Protein AF-A0A010TFA9-F1 (afdb_monomer_lite)

Organism: NCBI:txid1042209

Sequence (274 aa):
MSKFKLDNRTLQLLNAQVNLSETFNHTLRSTPLREALAFRLKVERSKSDTLFTVELGIRAYKADEEMLRPQDEPNANPCFGVRRNKETPRDYYAGETVWDAVYAQAVQELKDAMDLAYLTGQRPADVLKIAATDLNSGFLMVGQGKTEKRLRIRLEDAGAQSGLSTFIDDLQERRALNGIKTSTLITNTSGLRMSQQMLRNRWDEAREKAAVKASADGDTALAISIRQFQFKDIRSKAASEIELTHASRLLGHSTEEMTKKVYRRVGEIVKPTK

Radius of gyration: 31.6 Å; chains: 1; bounding box: 89×84×56 Å

pLDDT: mean 86.8, std 15.06, range [30.56, 98.62]

Foldseek 3Di:
DDDFDDDPVNVVVVVVCLVDQAKDKDWTADPPVRDIWIKIWGWHDDPVDIDTDIGTDDDDDDDDDDDDDPPPDPPPDPCVVPDDDDDAFDQAACDPLLVCLLLVLFDPLLVLLLQQCLQLLEASVQSLAFFQVCDPDQWRWTQHPPPRDIDTHGQDDPNHGDPNVVSQVVQVVVCVVLVQPGGGSRADSVNHRQDPVNSVVSLQSSLQVSLVVCVVVVNNVSSVSSNPDDSNLSSLNSCQVDDLVVSCVSHVHPDSVCCVRHRHNHDDDDDPPD

Structure (mmCIF, N/CA/C/O backbone):
data_AF-A0A010TFA9-F1
#
_entry.id   AF-A0A010TFA9-F1
#
loop_
_atom_site.group_PDB
_atom_site.id
_atom_site.type_symbol
_atom_site.label_atom_id
_atom_site.label_alt_id
_atom_site.label_comp_id
_atom_site.label_asym_id
_atom_site.label_entity_id
_atom_site.label_seq_id
_atom_site.pdbx_PDB_ins_code
_atom_site.Cartn_x
_atom_site.Cartn_y
_atom_site.Cartn_z
_atom_site.occupancy
_atom_site.B_iso_or_equiv
_atom_site.auth_seq_id
_atom_site.auth_comp_id
_atom_site.auth_asym_id
_atom_site.auth_atom_id
_atom_site.pdbx_PDB_model_num
ATOM 1 N N . MET A 1 1 ? 39.708 59.760 -0.477 1.00 52.22 1 MET A N 1
ATOM 2 C CA . MET A 1 1 ? 40.145 58.353 -0.623 1.00 52.22 1 MET A CA 1
ATOM 3 C C . MET A 1 1 ? 39.078 57.448 -0.036 1.00 52.22 1 MET A C 1
ATOM 5 O O . MET A 1 1 ? 38.775 57.589 1.145 1.00 52.22 1 MET A O 1
ATOM 9 N N . SER A 1 2 ? 38.497 56.562 -0.841 1.00 58.28 2 SER A N 1
ATOM 10 C CA . SER A 1 2 ? 37.534 55.564 -0.364 1.00 58.28 2 SER A CA 1
ATOM 11 C C . SER A 1 2 ? 38.261 54.510 0.474 1.00 58.28 2 SER A C 1
ATOM 13 O O . SER A 1 2 ? 39.262 53.952 0.028 1.00 58.28 2 SER A O 1
ATOM 15 N N . LYS A 1 3 ? 37.800 54.264 1.705 1.00 60.78 3 LYS A N 1
ATOM 16 C CA . LYS A 1 3 ? 38.388 53.264 2.609 1.00 60.78 3 LYS A CA 1
ATOM 17 C C . LYS A 1 3 ? 37.537 51.996 2.582 1.00 60.78 3 LYS A C 1
ATOM 19 O O . LYS A 1 3 ? 36.392 52.018 3.023 1.00 60.78 3 LYS A O 1
ATOM 24 N N . PHE A 1 4 ? 38.109 50.895 2.105 1.00 68.94 4 PHE A N 1
ATOM 25 C CA . PHE A 1 4 ? 37.485 49.571 2.131 1.00 68.94 4 PHE A CA 1
ATOM 26 C C . PHE A 1 4 ? 38.119 48.718 3.232 1.00 68.94 4 PHE A C 1
ATOM 28 O O . PHE A 1 4 ? 39.321 48.815 3.477 1.00 68.94 4 PHE A O 1
ATOM 35 N N . LYS A 1 5 ? 37.312 47.901 3.917 1.00 69.19 5 LYS A N 1
ATOM 36 C CA . LYS A 1 5 ? 37.795 46.969 4.943 1.00 69.19 5 LYS A CA 1
ATOM 37 C C . LYS A 1 5 ? 37.854 45.559 4.365 1.00 69.19 5 LYS A C 1
ATOM 39 O O . LYS A 1 5 ? 36.902 45.114 3.729 1.00 69.19 5 LYS A O 1
ATOM 44 N N . LEU A 1 6 ? 38.962 44.872 4.614 1.00 74.81 6 LEU A N 1
ATOM 45 C CA . LEU A 1 6 ? 39.086 43.430 4.425 1.00 74.81 6 LEU A CA 1
ATOM 46 C C . LEU A 1 6 ? 38.548 42.743 5.679 1.00 74.81 6 LEU A C 1
ATOM 48 O O . LEU A 1 6 ? 38.968 43.076 6.787 1.00 74.81 6 LEU A O 1
ATOM 52 N N . ASP A 1 7 ? 37.605 41.818 5.521 1.00 75.69 7 ASP A N 1
ATOM 53 C CA . ASP A 1 7 ? 37.153 40.997 6.641 1.00 75.69 7 ASP A CA 1
ATOM 54 C C . ASP A 1 7 ? 38.150 39.859 6.929 1.00 75.69 7 ASP A C 1
ATOM 56 O O . ASP A 1 7 ? 38.988 39.495 6.097 1.00 75.69 7 ASP A O 1
ATOM 60 N N . ASN A 1 8 ? 38.068 39.282 8.132 1.00 75.38 8 ASN A N 1
ATOM 61 C CA . ASN A 1 8 ? 38.982 38.215 8.557 1.00 75.38 8 ASN A CA 1
ATOM 62 C C . ASN A 1 8 ? 38.926 36.991 7.633 1.00 75.38 8 ASN A C 1
ATOM 64 O O . ASN A 1 8 ? 39.935 36.314 7.447 1.00 75.38 8 ASN A O 1
ATOM 68 N N . ARG A 1 9 ? 37.765 36.725 7.024 1.00 76.12 9 ARG A N 1
ATOM 69 C CA . ARG A 1 9 ? 37.594 35.629 6.068 1.00 76.12 9 ARG A CA 1
ATOM 70 C C . ARG A 1 9 ? 38.390 35.880 4.787 1.00 76.12 9 ARG A C 1
ATOM 72 O O . ARG A 1 9 ? 39.088 34.984 4.325 1.00 76.12 9 ARG A O 1
ATOM 79 N N . THR A 1 10 ? 38.318 37.087 4.233 1.00 76.19 10 THR A N 1
ATOM 80 C CA . THR A 1 10 ? 39.080 37.471 3.039 1.00 76.19 10 THR A CA 1
ATOM 81 C C . THR A 1 10 ? 40.577 37.463 3.340 1.00 76.19 10 THR A C 1
ATOM 83 O O . THR A 1 10 ? 41.345 36.955 2.533 1.00 76.19 10 THR A O 1
ATOM 86 N N . LEU A 1 11 ? 41.005 37.915 4.524 1.00 80.19 11 LEU A N 1
ATOM 87 C CA . LEU A 1 11 ? 42.414 37.837 4.942 1.00 80.19 11 LEU A CA 1
ATOM 88 C C . LEU A 1 11 ? 42.936 36.394 5.016 1.00 80.19 11 LEU A C 1
ATOM 90 O O . LEU A 1 11 ? 44.035 36.113 4.541 1.00 80.19 11 LEU A O 1
ATOM 94 N N . GLN A 1 12 ? 42.148 35.467 5.567 1.00 82.44 12 GLN A N 1
ATOM 95 C CA . GLN A 1 12 ? 42.506 34.044 5.603 1.00 82.44 12 GLN A CA 1
ATOM 96 C C . GLN A 1 12 ? 42.609 33.439 4.199 1.00 82.44 12 GLN A C 1
ATOM 98 O O . GLN A 1 12 ? 43.543 32.686 3.925 1.00 82.44 12 GLN A O 1
ATOM 103 N N . LEU A 1 13 ? 41.682 33.791 3.302 1.00 82.31 13 LEU A N 1
ATOM 104 C CA . LEU A 1 13 ? 41.713 33.345 1.909 1.00 82.31 13 LEU A CA 1
ATOM 105 C C . LEU A 1 13 ? 42.948 33.872 1.177 1.00 82.31 13 LEU A C 1
ATOM 107 O O . LEU A 1 13 ? 43.631 33.095 0.518 1.00 82.31 13 LEU A O 1
ATOM 111 N N . LEU A 1 14 ? 43.274 35.155 1.342 1.00 82.62 14 LEU A N 1
ATOM 112 C CA . LEU A 1 14 ? 44.469 35.754 0.751 1.00 82.62 14 LEU A CA 1
ATOM 113 C C . LEU A 1 14 ? 45.744 35.049 1.235 1.00 82.62 14 LEU A C 1
ATOM 115 O O . LEU A 1 14 ? 46.592 34.709 0.418 1.00 82.62 14 LEU A O 1
ATOM 119 N N . ASN A 1 15 ? 45.850 34.748 2.534 1.00 83.75 15 ASN A N 1
ATOM 120 C CA . ASN A 1 15 ? 47.000 34.028 3.093 1.00 83.75 15 ASN A CA 1
ATOM 121 C C . ASN A 1 15 ? 47.162 32.616 2.501 1.00 83.75 15 ASN A C 1
ATOM 123 O O . ASN A 1 15 ? 48.273 32.177 2.218 1.00 83.75 15 ASN A O 1
ATOM 127 N N . ALA A 1 16 ? 46.058 31.902 2.271 1.00 83.56 16 ALA A N 1
ATOM 128 C CA . ALA A 1 16 ? 46.106 30.591 1.626 1.00 83.56 16 ALA A CA 1
ATOM 129 C C . ALA A 1 16 ? 46.530 30.689 0.147 1.00 83.56 16 ALA A C 1
ATOM 131 O O . ALA A 1 16 ? 47.295 29.855 -0.339 1.00 83.56 16 ALA A O 1
ATOM 132 N N . GLN A 1 17 ? 46.065 31.727 -0.552 1.00 83.88 17 GLN A N 1
ATOM 133 C CA . GLN A 1 17 ? 46.290 31.943 -1.984 1.00 83.88 17 GLN A CA 1
ATOM 134 C C . GLN A 1 17 ? 47.730 32.331 -2.336 1.00 83.88 17 GLN A C 1
ATOM 136 O O . GLN A 1 17 ? 48.154 32.094 -3.461 1.00 83.88 17 GLN A O 1
ATOM 141 N N . VAL A 1 18 ? 48.508 32.840 -1.375 1.00 79.25 18 VAL A N 1
ATOM 142 C CA . VAL A 1 18 ? 49.954 33.111 -1.524 1.00 79.25 18 VAL A CA 1
ATOM 143 C C . VAL A 1 18 ? 50.741 31.874 -1.977 1.00 79.25 18 VAL A C 1
ATOM 145 O O . VAL A 1 18 ? 51.759 32.002 -2.649 1.00 79.25 18 VAL A O 1
ATOM 148 N N . ASN A 1 19 ? 50.274 30.668 -1.642 1.00 79.81 19 ASN A N 1
ATOM 149 C CA . ASN A 1 19 ? 50.968 29.423 -1.982 1.00 79.81 19 ASN A CA 1
ATOM 150 C C . ASN A 1 19 ? 50.541 28.813 -3.329 1.00 79.81 19 ASN A C 1
ATOM 152 O O . ASN A 1 19 ? 50.999 27.719 -3.668 1.00 79.81 19 ASN A O 1
ATOM 156 N N . LEU A 1 20 ? 49.673 29.490 -4.085 1.00 81.25 20 LEU A N 1
ATOM 157 C CA . LEU A 1 20 ? 49.070 28.997 -5.323 1.00 81.25 20 LEU A CA 1
ATOM 158 C C . LEU A 1 20 ? 49.469 29.884 -6.512 1.00 81.25 20 LEU A C 1
ATOM 160 O O . LEU A 1 20 ? 49.634 31.087 -6.351 1.00 81.25 20 LEU A O 1
ATOM 164 N N . SER A 1 21 ? 49.584 29.299 -7.708 1.00 84.50 21 SER A N 1
ATOM 165 C CA . SER A 1 21 ? 49.758 30.052 -8.961 1.00 84.50 21 SER A CA 1
ATOM 166 C C . SER A 1 21 ? 48.438 30.093 -9.725 1.00 84.50 21 SER A C 1
ATOM 168 O O . SER A 1 21 ? 48.163 29.204 -10.529 1.00 84.50 21 SER A O 1
ATOM 170 N N . GLU A 1 22 ? 47.598 31.087 -9.440 1.00 83.44 22 GLU A N 1
ATOM 171 C CA . GLU A 1 22 ? 46.279 31.232 -10.064 1.00 83.44 22 GLU A CA 1
ATOM 172 C C . GLU A 1 22 ? 45.757 32.678 -9.962 1.00 83.44 22 GLU A C 1
ATOM 174 O O . GLU A 1 22 ? 46.372 33.563 -9.363 1.00 83.44 22 GLU A O 1
ATOM 179 N N . THR A 1 23 ? 44.598 32.928 -10.571 1.00 79.88 23 THR A N 1
ATOM 180 C CA . THR A 1 23 ? 43.876 34.199 -10.513 1.00 79.88 23 THR A CA 1
ATOM 181 C C . THR A 1 23 ? 42.654 34.079 -9.606 1.00 79.88 23 THR A C 1
ATOM 183 O O . THR A 1 23 ? 41.737 33.312 -9.885 1.00 79.88 23 THR A O 1
ATOM 186 N N . PHE A 1 24 ? 42.588 34.903 -8.563 1.00 80.38 24 PHE A N 1
ATOM 187 C CA . PHE A 1 24 ? 41.519 34.888 -7.567 1.00 80.38 24 PHE A CA 1
ATOM 188 C C . PHE A 1 24 ? 40.669 36.154 -7.644 1.00 80.38 24 PHE A C 1
ATOM 190 O O . PHE A 1 24 ? 41.189 37.268 -7.675 1.00 80.38 24 PHE A O 1
ATOM 197 N N . ASN A 1 25 ? 39.346 35.997 -7.647 1.00 81.88 25 ASN A N 1
ATOM 198 C CA . ASN A 1 25 ? 38.413 37.122 -7.663 1.00 81.88 25 ASN A CA 1
ATOM 199 C C . ASN A 1 25 ? 37.897 37.395 -6.249 1.00 81.88 25 ASN A C 1
ATOM 201 O O . ASN A 1 25 ? 37.365 36.502 -5.590 1.00 81.88 25 ASN A O 1
ATOM 205 N N . HIS A 1 26 ? 38.014 38.644 -5.809 1.00 78.06 26 HIS A N 1
ATOM 206 C CA . HIS A 1 26 ? 37.603 39.100 -4.487 1.00 78.06 26 HIS A CA 1
ATOM 207 C C . HIS A 1 26 ? 36.655 40.289 -4.595 1.00 78.06 26 HIS A C 1
ATOM 209 O O . HIS A 1 26 ? 36.627 41.023 -5.584 1.00 78.06 26 HIS A O 1
ATOM 215 N N . THR A 1 27 ? 35.838 40.491 -3.568 1.00 77.56 27 THR A N 1
ATOM 216 C CA . THR A 1 27 ? 34.935 41.642 -3.490 1.00 77.56 27 THR A CA 1
ATOM 217 C C . THR A 1 27 ? 35.002 42.244 -2.099 1.00 77.56 27 THR A C 1
ATOM 219 O O . THR A 1 27 ? 34.581 41.624 -1.126 1.00 77.56 27 THR A O 1
ATOM 222 N N . LEU A 1 28 ? 35.503 43.473 -2.016 1.00 72.81 28 LEU A N 1
ATOM 223 C CA . LEU A 1 28 ? 35.484 44.275 -0.800 1.00 72.81 28 LEU A CA 1
ATOM 224 C C . LEU A 1 28 ? 34.125 44.938 -0.661 1.00 72.81 28 LEU A C 1
ATOM 226 O O . LEU A 1 28 ? 33.574 45.428 -1.643 1.00 72.81 28 LEU A O 1
ATOM 230 N N . ARG A 1 29 ? 33.593 44.998 0.557 1.00 69.12 29 ARG A N 1
ATOM 231 C CA . ARG A 1 29 ? 32.335 45.695 0.846 1.00 69.12 29 ARG A CA 1
ATOM 232 C C . ARG A 1 29 ? 32.592 46.799 1.862 1.00 69.12 29 ARG A C 1
ATOM 234 O O . ARG A 1 29 ? 33.271 46.566 2.861 1.00 69.12 29 ARG A O 1
ATOM 241 N N . SER A 1 30 ? 32.070 47.998 1.615 1.00 62.94 30 SER A N 1
ATOM 242 C CA . SER A 1 30 ? 32.093 49.084 2.594 1.00 62.94 30 SER A CA 1
ATOM 243 C C . SER A 1 30 ? 30.793 49.082 3.411 1.00 62.94 30 SER A C 1
ATOM 245 O O . SER A 1 30 ? 29.679 49.075 2.881 1.00 62.94 30 SER A O 1
ATOM 247 N N . THR A 1 31 ? 30.928 49.078 4.735 1.00 55.06 31 THR A N 1
ATOM 248 C CA . THR A 1 31 ? 29.822 49.306 5.677 1.00 55.06 31 THR A CA 1
ATOM 249 C C . THR A 1 31 ? 29.993 50.726 6.223 1.00 55.06 31 THR A C 1
ATOM 251 O O . THR A 1 31 ? 31.103 51.029 6.671 1.00 55.06 31 THR A O 1
ATOM 254 N N . PRO A 1 32 ? 28.978 51.617 6.196 1.00 54.19 32 PRO A N 1
ATOM 255 C CA . PRO A 1 32 ? 27.544 51.380 5.967 1.00 54.19 32 PRO A CA 1
ATOM 256 C C . PRO A 1 32 ? 27.041 51.634 4.531 1.00 54.19 32 PRO A C 1
ATOM 258 O O . PRO A 1 32 ? 25.865 51.408 4.261 1.00 54.19 32 PRO A O 1
ATOM 261 N N . LEU A 1 33 ? 27.897 52.086 3.610 1.00 57.06 33 LEU A N 1
ATOM 262 C CA . LEU A 1 33 ? 27.488 52.615 2.297 1.00 57.06 33 LEU A CA 1
ATOM 263 C C . LEU A 1 33 ? 27.096 51.546 1.253 1.00 57.06 33 LEU A C 1
ATOM 265 O O . LEU A 1 33 ? 26.684 51.902 0.155 1.00 57.06 33 LEU A O 1
ATOM 269 N N . ARG A 1 34 ? 27.166 50.243 1.582 1.00 60.41 34 ARG A N 1
ATOM 270 C CA . ARG A 1 34 ? 26.826 49.107 0.689 1.00 60.41 34 ARG A CA 1
ATOM 271 C C . ARG A 1 34 ? 27.566 49.123 -0.659 1.00 60.41 34 ARG A C 1
ATOM 273 O O . ARG A 1 34 ? 27.166 48.421 -1.587 1.00 60.41 34 ARG A O 1
ATOM 280 N N . GLU A 1 35 ? 28.670 49.852 -0.766 1.00 62.16 35 GLU A N 1
ATOM 281 C CA . GLU A 1 35 ? 29.491 49.855 -1.972 1.00 62.16 35 GLU A CA 1
ATOM 282 C C . GLU A 1 35 ? 30.340 48.586 -2.009 1.00 62.16 35 GLU A C 1
ATOM 284 O O . GLU A 1 35 ? 30.923 48.175 -1.001 1.00 62.16 35 GLU A O 1
ATOM 289 N N . ALA A 1 36 ? 30.399 47.952 -3.177 1.00 69.19 36 ALA A N 1
ATOM 290 C CA . ALA A 1 36 ? 31.210 46.771 -3.410 1.00 69.19 36 ALA A CA 1
ATOM 291 C C . ALA A 1 36 ? 32.296 47.097 -4.438 1.00 69.19 36 ALA A C 1
ATOM 293 O O . ALA A 1 36 ? 31.984 47.506 -5.555 1.00 69.19 36 ALA A O 1
ATOM 294 N N . LEU A 1 37 ? 33.557 46.898 -4.064 1.00 75.44 37 LEU A N 1
ATOM 295 C CA . LEU A 1 37 ? 34.699 47.033 -4.958 1.00 75.44 37 LEU A CA 1
ATOM 296 C C . LEU A 1 37 ? 35.234 45.641 -5.279 1.00 75.44 37 LEU A C 1
ATOM 298 O O . LEU A 1 37 ? 35.756 44.948 -4.404 1.00 75.44 37 LEU A O 1
ATOM 302 N N . ALA A 1 38 ? 35.085 45.230 -6.534 1.00 78.94 38 ALA A N 1
ATOM 303 C CA . ALA A 1 38 ? 35.670 43.992 -7.018 1.00 78.94 38 ALA A CA 1
ATOM 304 C C . ALA A 1 38 ? 37.139 44.215 -7.382 1.00 78.94 38 ALA A C 1
ATOM 306 O O . ALA A 1 38 ? 37.489 45.202 -8.037 1.00 78.94 38 ALA A O 1
ATOM 307 N N . PHE A 1 39 ? 37.986 43.274 -6.983 1.00 81.00 39 PHE A N 1
ATOM 308 C CA . PHE A 1 39 ? 39.365 43.223 -7.435 1.00 81.00 39 PHE A CA 1
ATOM 309 C C . PHE A 1 39 ? 39.779 41.790 -7.718 1.00 81.00 39 PHE A C 1
ATOM 311 O O . PHE A 1 39 ? 39.253 40.835 -7.144 1.00 81.00 39 PHE A O 1
ATOM 318 N N . ARG A 1 40 ? 40.744 41.653 -8.611 1.00 81.75 40 ARG A N 1
ATOM 319 C CA . ARG A 1 40 ? 41.336 40.380 -8.977 1.00 81.75 40 ARG A CA 1
ATOM 320 C C . ARG A 1 40 ? 42.773 40.354 -8.487 1.00 81.75 40 ARG A C 1
ATOM 322 O O . ARG A 1 40 ? 43.522 41.290 -8.745 1.00 81.75 40 ARG A O 1
ATOM 329 N N . LEU A 1 41 ? 43.135 39.294 -7.777 1.00 82.12 41 LEU A N 1
ATOM 330 C CA . LEU A 1 41 ? 44.498 39.011 -7.354 1.00 82.12 41 LEU A CA 1
ATOM 331 C C . LEU A 1 41 ? 45.065 37.915 -8.251 1.00 82.12 41 LEU A C 1
ATOM 333 O O . LEU A 1 41 ? 44.624 36.771 -8.176 1.00 82.12 41 LEU A O 1
ATOM 337 N N . LYS A 1 42 ? 46.041 38.255 -9.083 1.00 83.38 42 LYS A N 1
ATOM 338 C CA . LYS A 1 42 ? 46.848 37.270 -9.803 1.00 83.38 42 LYS A CA 1
ATOM 339 C C . LYS A 1 42 ? 48.074 36.948 -8.966 1.00 83.38 42 LYS A C 1
ATOM 341 O O . LYS A 1 42 ? 48.769 37.870 -8.535 1.00 83.38 42 LYS A O 1
ATOM 346 N N . VAL A 1 43 ? 48.305 35.662 -8.734 1.00 86.56 43 VAL A N 1
ATOM 347 C CA . VAL A 1 43 ? 49.467 35.157 -8.006 1.00 86.56 43 VAL A CA 1
ATOM 348 C C . VAL A 1 43 ? 50.284 34.305 -8.962 1.00 86.56 43 VAL A C 1
ATOM 350 O O . VAL A 1 43 ? 49.791 33.310 -9.489 1.00 86.56 43 VAL A O 1
ATOM 353 N N . GLU A 1 44 ? 51.529 34.703 -9.190 1.00 85.69 44 GLU A N 1
ATOM 354 C CA . GLU A 1 44 ? 52.471 33.971 -10.030 1.00 85.69 44 GLU A CA 1
ATOM 355 C C . GLU A 1 44 ? 53.664 33.550 -9.179 1.00 85.69 44 GLU A C 1
ATOM 357 O O . GLU A 1 44 ? 54.487 34.373 -8.773 1.00 85.69 44 GLU A O 1
ATOM 362 N N . ARG A 1 45 ? 53.743 32.254 -8.870 1.00 82.88 45 ARG A N 1
ATOM 363 C CA . ARG A 1 45 ? 54.835 31.700 -8.076 1.00 82.88 45 ARG A CA 1
ATOM 364 C C . ARG A 1 45 ? 55.969 31.222 -8.974 1.00 82.88 45 ARG A C 1
ATOM 366 O O . ARG A 1 45 ? 55.770 30.374 -9.844 1.00 82.88 45 ARG A O 1
ATOM 373 N N . SER A 1 46 ? 57.170 31.709 -8.694 1.00 79.75 46 SER A N 1
ATOM 374 C CA . SER A 1 46 ? 58.419 31.210 -9.256 1.00 79.75 46 SER A CA 1
ATOM 375 C C . SER A 1 46 ? 59.201 30.415 -8.193 1.00 79.75 46 SER A C 1
ATOM 377 O O . SER A 1 46 ? 58.762 30.249 -7.052 1.00 79.75 46 SER A O 1
ATOM 379 N N . LYS A 1 47 ? 60.375 29.882 -8.556 1.00 76.12 47 LYS A N 1
ATOM 380 C CA . LYS A 1 47 ? 61.262 29.192 -7.600 1.00 76.12 47 LYS A CA 1
ATOM 381 C C . LYS A 1 47 ? 61.929 30.146 -6.598 1.00 76.12 47 LYS A C 1
ATOM 383 O O . LYS A 1 47 ? 62.393 29.673 -5.566 1.00 76.12 47 LYS A O 1
ATOM 388 N N . SER A 1 48 ? 61.995 31.443 -6.897 1.00 79.62 48 SER A N 1
ATOM 389 C CA . SER A 1 48 ? 62.723 32.450 -6.109 1.00 79.62 48 SER A CA 1
ATOM 390 C C . SER A 1 48 ? 61.823 33.503 -5.465 1.00 79.62 48 SER A C 1
ATOM 392 O O . SER A 1 48 ? 62.201 34.075 -4.447 1.00 79.62 48 SER A O 1
ATOM 394 N N . ASP A 1 49 ? 60.646 33.759 -6.031 1.00 81.62 49 ASP A N 1
ATOM 395 C CA . ASP A 1 49 ? 59.732 34.812 -5.594 1.00 81.62 49 ASP A CA 1
ATOM 396 C C . ASP A 1 49 ? 58.270 34.507 -5.960 1.00 81.62 49 ASP A C 1
ATOM 398 O O . ASP A 1 49 ? 57.939 33.511 -6.605 1.00 81.62 49 ASP A O 1
ATOM 402 N N . THR A 1 50 ? 57.355 35.333 -5.459 1.00 82.06 50 THR A N 1
ATOM 403 C CA . THR A 1 50 ? 55.926 35.260 -5.778 1.00 82.06 50 THR A CA 1
ATOM 404 C C . THR A 1 50 ? 55.441 36.660 -6.104 1.00 82.06 50 THR A C 1
ATOM 406 O O . THR A 1 50 ? 55.525 37.556 -5.262 1.00 82.06 50 THR A O 1
ATOM 409 N N . LEU A 1 51 ? 54.961 36.847 -7.330 1.00 83.00 51 LEU A N 1
ATOM 410 C CA . LEU A 1 51 ? 54.468 38.127 -7.814 1.00 83.00 51 LEU A CA 1
ATOM 411 C C . LEU A 1 51 ? 52.956 38.219 -7.600 1.00 83.00 51 LEU A C 1
ATOM 413 O O . LEU A 1 51 ? 52.202 37.337 -8.015 1.00 83.00 51 LEU A O 1
ATOM 417 N N . PHE A 1 52 ? 52.519 39.316 -6.982 1.00 81.94 52 PHE A N 1
ATOM 418 C CA . PHE A 1 52 ? 51.108 39.632 -6.774 1.00 81.94 52 PHE A CA 1
ATOM 419 C C . PHE A 1 52 ? 50.704 40.814 -7.650 1.00 81.94 52 PHE A C 1
ATOM 421 O O . PHE A 1 52 ? 51.202 41.922 -7.459 1.00 81.94 52 PHE A O 1
ATOM 428 N N . THR A 1 53 ? 49.757 40.602 -8.563 1.00 81.44 53 THR A N 1
ATOM 429 C CA . THR A 1 53 ? 49.165 41.679 -9.368 1.00 81.44 53 THR A CA 1
ATOM 430 C C . THR A 1 53 ? 47.713 41.885 -8.960 1.00 81.44 53 THR A C 1
ATOM 432 O O . THR A 1 53 ? 46.908 40.954 -9.017 1.00 81.44 53 THR A O 1
ATOM 435 N N . VAL A 1 54 ? 47.370 43.104 -8.537 1.00 80.25 54 VAL A N 1
ATOM 436 C CA . VAL A 1 54 ? 46.008 43.478 -8.130 1.00 80.25 54 VAL A CA 1
ATOM 437 C C . VAL A 1 54 ? 45.368 44.344 -9.209 1.00 80.25 54 VAL A C 1
ATOM 439 O O . VAL A 1 54 ? 45.780 45.479 -9.429 1.00 80.25 54 VAL A O 1
ATOM 442 N N . GLU A 1 55 ? 44.328 43.822 -9.852 1.00 78.75 55 GLU A N 1
ATOM 443 C CA . GLU A 1 55 ? 43.538 44.538 -10.857 1.00 78.75 55 GLU A CA 1
ATOM 444 C C . GLU A 1 55 ? 42.206 44.990 -10.238 1.00 78.75 55 GLU A C 1
ATOM 446 O O . GLU A 1 55 ? 41.395 44.165 -9.812 1.00 78.75 55 GLU A O 1
ATOM 451 N N . LEU A 1 56 ? 41.968 46.305 -10.178 1.00 74.50 56 LEU A N 1
ATOM 452 C CA . LEU A 1 56 ? 40.700 46.887 -9.723 1.00 74.50 56 LEU A CA 1
ATOM 453 C C . LEU A 1 56 ? 39.744 47.035 -10.916 1.00 74.50 56 LEU A C 1
ATOM 455 O O . LEU A 1 56 ? 40.073 47.703 -11.894 1.00 74.50 56 LEU A O 1
ATOM 459 N N . GLY A 1 57 ? 38.556 46.431 -10.848 1.00 60.78 57 GLY A N 1
ATOM 460 C CA . GLY A 1 57 ? 37.578 46.498 -11.937 1.00 60.78 57 GLY A CA 1
ATOM 461 C C . GLY A 1 57 ? 36.603 47.665 -11.774 1.00 60.78 57 GLY A C 1
ATOM 462 O O . GLY A 1 57 ? 35.749 47.627 -10.889 1.00 60.78 57 GLY A O 1
ATOM 463 N N . ILE A 1 58 ? 36.670 48.670 -12.653 1.00 45.00 58 ILE A N 1
ATOM 464 C CA . ILE A 1 58 ? 35.597 49.663 -12.824 1.00 45.00 58 ILE A CA 1
ATOM 465 C C . ILE A 1 58 ? 34.602 49.095 -13.841 1.00 45.00 58 ILE A C 1
ATOM 467 O O . ILE A 1 58 ? 34.944 48.887 -15.002 1.00 45.00 58 ILE A O 1
ATOM 471 N N . ARG A 1 59 ? 33.356 48.843 -13.423 1.00 46.94 59 ARG A N 1
ATOM 472 C CA . ARG A 1 59 ? 32.259 48.565 -14.361 1.00 46.94 59 ARG A CA 1
ATOM 473 C C . ARG A 1 59 ? 31.895 49.858 -15.093 1.00 46.94 59 ARG A C 1
ATOM 475 O O . ARG A 1 59 ? 31.241 50.717 -14.511 1.00 46.94 59 ARG A O 1
ATOM 482 N N . ALA A 1 60 ? 32.258 49.966 -16.365 1.00 31.86 60 ALA A N 1
ATOM 483 C CA . ALA A 1 60 ? 31.603 50.862 -17.308 1.00 31.86 60 ALA A CA 1
ATOM 484 C C . ALA A 1 60 ? 30.966 49.997 -18.400 1.00 31.86 60 ALA A C 1
ATOM 486 O O . ALA A 1 60 ? 31.665 49.371 -19.191 1.00 31.86 60 ALA A O 1
ATOM 487 N N . TYR A 1 61 ? 29.635 49.927 -18.406 1.00 40.00 61 TYR A N 1
ATOM 488 C CA . TYR A 1 61 ? 28.896 49.397 -19.544 1.00 40.00 61 TYR A CA 1
ATOM 489 C C . TYR A 1 61 ? 29.107 50.346 -20.727 1.00 40.00 61 TYR A C 1
ATOM 491 O O . TYR A 1 61 ? 28.735 51.518 -20.649 1.00 40.00 61 TYR A O 1
ATOM 499 N N . LYS A 1 62 ? 29.674 49.841 -21.821 1.00 30.56 62 LYS A N 1
ATOM 500 C CA . LYS A 1 62 ? 29.445 50.380 -23.159 1.00 30.56 62 LYS A CA 1
ATOM 501 C C . LYS A 1 62 ? 29.089 49.220 -24.076 1.00 30.56 62 LYS A C 1
ATOM 503 O O . LYS A 1 62 ? 29.752 48.188 -24.056 1.00 30.56 62 LYS A O 1
ATOM 508 N N . ALA A 1 63 ? 27.981 49.417 -24.779 1.00 40.81 63 ALA A N 1
ATOM 509 C CA . ALA A 1 63 ? 27.550 48.624 -25.911 1.00 40.81 63 ALA A CA 1
ATOM 510 C C . ALA A 1 63 ? 28.689 48.523 -26.932 1.00 40.81 63 ALA A C 1
ATOM 512 O O . ALA A 1 63 ? 29.385 49.512 -27.147 1.00 40.81 63 ALA A O 1
ATOM 513 N N . ASP A 1 64 ? 28.915 47.328 -27.468 1.00 33.62 64 ASP A N 1
ATOM 514 C CA . ASP A 1 64 ? 28.759 47.043 -28.894 1.00 33.62 64 ASP A CA 1
ATOM 515 C C . ASP A 1 64 ? 28.901 45.530 -29.127 1.00 33.62 64 ASP A C 1
ATOM 517 O O . ASP A 1 64 ? 29.509 44.803 -28.340 1.00 33.62 64 ASP A O 1
ATOM 521 N N . GLU A 1 65 ? 28.199 45.066 -30.154 1.00 44.59 65 GLU A N 1
ATOM 522 C CA . GLU A 1 65 ? 27.967 43.679 -30.542 1.00 44.59 65 GLU A CA 1
ATOM 523 C C . GLU A 1 65 ? 29.253 42.859 -30.717 1.00 44.59 65 GLU A C 1
ATOM 525 O O . GLU A 1 65 ? 29.984 43.036 -31.684 1.00 44.59 65 GLU A O 1
ATOM 530 N N . GLU A 1 66 ? 29.456 41.845 -29.874 1.00 38.41 66 GLU A N 1
ATOM 531 C CA . GLU A 1 66 ? 30.098 40.608 -30.319 1.00 38.41 66 GLU A CA 1
ATOM 532 C C . GLU A 1 66 ? 29.609 39.433 -29.464 1.00 38.41 66 GLU A C 1
ATOM 534 O O . GLU A 1 66 ? 29.471 39.535 -28.244 1.00 38.41 66 GLU A O 1
ATOM 539 N N . MET A 1 67 ? 29.263 38.327 -30.125 1.00 43.44 67 MET A N 1
ATOM 540 C CA . MET A 1 67 ? 28.657 37.132 -29.537 1.00 43.44 67 MET A CA 1
ATOM 541 C C . MET A 1 67 ? 29.451 36.589 -28.337 1.00 43.44 67 MET A C 1
ATOM 543 O O . MET A 1 67 ? 30.392 35.807 -28.495 1.00 43.44 67 MET A O 1
ATOM 547 N N . LEU A 1 68 ? 29.013 36.913 -27.120 1.00 39.31 68 LEU A N 1
ATOM 548 C CA . LEU A 1 68 ? 29.489 36.237 -25.919 1.00 39.31 68 LEU A CA 1
ATOM 549 C C . LEU A 1 68 ? 28.904 34.817 -25.898 1.00 39.31 68 LEU A C 1
ATOM 551 O O . LEU A 1 68 ? 27.691 34.622 -25.778 1.00 39.31 68 LEU A O 1
ATOM 555 N N . ARG A 1 69 ? 29.763 33.802 -26.034 1.00 44.81 69 ARG A N 1
ATOM 556 C CA . ARG A 1 69 ? 29.363 32.406 -25.816 1.00 44.81 69 ARG A CA 1
ATOM 557 C C . ARG A 1 69 ? 28.876 32.266 -24.360 1.00 44.81 69 ARG A C 1
ATOM 559 O O . ARG A 1 69 ? 29.577 32.740 -23.471 1.00 44.81 69 ARG A O 1
ATOM 566 N N . PRO A 1 70 ? 27.747 31.580 -24.079 1.00 45.78 70 PRO A N 1
ATOM 567 C CA . PRO A 1 70 ? 27.143 31.491 -22.736 1.00 45.78 70 PRO A CA 1
ATOM 568 C C . PRO A 1 70 ? 28.000 30.859 -21.621 1.00 45.78 70 PRO A C 1
ATOM 570 O O . PRO A 1 70 ? 27.490 30.609 -20.533 1.00 45.78 70 PRO A O 1
ATOM 573 N N . GLN A 1 71 ? 29.261 30.512 -21.886 1.00 47.75 71 GLN A N 1
ATOM 574 C CA . GLN A 1 71 ? 30.107 29.738 -20.976 1.00 47.75 71 GLN A CA 1
ATOM 575 C C . GLN A 1 71 ? 30.915 30.597 -19.994 1.00 47.75 71 GLN A C 1
ATOM 577 O O . GLN A 1 71 ? 31.395 30.056 -19.004 1.00 47.75 71 GLN A O 1
ATOM 582 N N . ASP A 1 72 ? 30.996 31.914 -20.204 1.00 48.03 72 ASP A N 1
ATOM 583 C CA . ASP A 1 72 ? 31.828 32.805 -19.380 1.00 48.03 72 ASP A CA 1
ATOM 584 C C . ASP A 1 72 ? 31.028 33.645 -18.363 1.00 48.03 72 ASP A C 1
ATOM 586 O O . ASP A 1 72 ? 31.555 34.589 -17.768 1.00 48.03 72 ASP A O 1
ATOM 590 N N . GLU A 1 73 ? 29.755 33.311 -18.110 1.00 51.09 73 GLU A N 1
ATOM 591 C CA . GLU A 1 73 ? 29.009 33.931 -17.012 1.00 51.09 73 GLU A CA 1
ATOM 592 C C . GLU A 1 73 ? 29.416 33.312 -15.658 1.00 51.09 73 GLU A C 1
ATOM 594 O O . GLU A 1 73 ? 29.248 32.107 -15.458 1.00 51.09 73 GLU A O 1
ATOM 599 N N . PRO A 1 74 ? 29.856 34.109 -14.662 1.00 55.56 74 PRO A N 1
ATOM 600 C CA . PRO A 1 74 ? 30.300 33.631 -13.342 1.00 55.56 74 PRO A CA 1
ATOM 601 C C . PRO A 1 74 ? 29.175 33.045 -12.460 1.00 55.56 74 PRO A C 1
ATOM 603 O O . PRO A 1 74 ? 29.349 32.867 -11.257 1.00 55.56 74 PRO A O 1
ATOM 606 N N . ASN A 1 75 ? 28.015 32.757 -13.052 1.00 60.22 75 ASN A N 1
ATOM 607 C CA . ASN A 1 75 ? 26.861 32.117 -12.431 1.00 60.22 75 ASN A CA 1
ATOM 608 C C . ASN A 1 75 ? 26.240 31.032 -13.339 1.00 60.22 75 ASN A C 1
ATOM 610 O O . ASN A 1 75 ? 25.088 30.640 -13.141 1.00 60.22 75 ASN A O 1
ATOM 614 N N . ALA A 1 76 ? 26.976 30.562 -14.355 1.00 68.06 76 ALA A N 1
ATOM 615 C CA . ALA A 1 76 ? 26.534 29.471 -15.212 1.00 68.06 76 ALA A CA 1
ATOM 616 C C . ALA A 1 76 ? 26.342 28.191 -14.380 1.00 68.06 76 ALA A C 1
ATOM 618 O O . ALA A 1 76 ? 27.204 27.804 -13.590 1.00 68.06 76 ALA A O 1
ATOM 619 N N . ASN A 1 77 ? 25.187 27.533 -14.541 1.00 77.50 77 ASN A N 1
ATOM 620 C CA . ASN A 1 77 ? 24.882 26.285 -13.844 1.00 77.50 77 ASN A CA 1
ATOM 621 C C . ASN A 1 77 ? 25.961 25.238 -14.189 1.00 77.50 77 ASN A C 1
ATOM 623 O O . ASN A 1 77 ? 26.051 24.855 -15.355 1.00 77.50 77 ASN A O 1
ATOM 627 N N . PRO A 1 78 ? 26.731 24.716 -13.216 1.00 80.06 78 PRO A N 1
ATOM 628 C CA . PRO A 1 78 ? 27.797 23.746 -13.484 1.00 80.06 78 PRO A CA 1
ATOM 629 C C . PRO A 1 78 ? 27.268 22.415 -14.041 1.00 80.06 78 PRO A C 1
ATOM 631 O O . PRO A 1 78 ? 28.025 21.621 -14.589 1.00 80.06 78 PRO A O 1
ATOM 634 N N . CYS A 1 79 ? 25.960 22.169 -13.932 1.00 77.50 79 CYS A N 1
ATOM 635 C CA . CYS A 1 79 ? 25.277 21.021 -14.519 1.00 77.50 79 CYS A CA 1
ATOM 636 C C . CYS A 1 79 ? 24.693 21.319 -15.914 1.00 77.50 79 CYS A C 1
ATOM 638 O O . CYS A 1 79 ? 23.983 20.478 -16.473 1.00 77.50 79 CYS A O 1
ATOM 640 N N . PHE A 1 80 ? 24.935 22.505 -16.481 1.00 77.44 80 PHE A N 1
ATOM 641 C CA . PHE A 1 80 ? 24.510 22.842 -17.836 1.00 77.44 80 PHE A CA 1
ATOM 642 C C . PHE A 1 80 ? 25.223 21.925 -18.839 1.00 77.44 80 PHE A C 1
ATOM 644 O O . PHE A 1 80 ? 26.445 21.829 -18.858 1.00 77.44 80 PHE A O 1
ATOM 651 N N . GLY A 1 81 ? 24.451 21.196 -19.646 1.00 79.44 81 GLY A N 1
ATOM 652 C CA . GLY A 1 81 ? 24.974 20.186 -20.575 1.00 79.44 81 GLY A CA 1
ATOM 653 C C . GLY A 1 81 ? 25.059 18.763 -20.006 1.00 79.44 81 GLY A C 1
ATOM 654 O O . GLY A 1 81 ? 25.168 17.813 -20.784 1.00 79.44 81 GLY A O 1
ATOM 655 N N . VAL A 1 82 ? 24.906 18.571 -18.689 1.00 86.44 82 VAL A N 1
ATOM 656 C CA . VAL A 1 82 ? 24.801 17.228 -18.099 1.00 86.44 82 VAL A CA 1
ATOM 657 C C . VAL A 1 82 ? 23.412 16.662 -18.392 1.00 86.44 82 VAL A C 1
ATOM 659 O O . VAL A 1 82 ? 22.390 17.152 -17.904 1.00 86.44 82 VAL A O 1
ATOM 662 N N . ARG A 1 83 ? 23.354 15.611 -19.215 1.00 82.56 83 ARG A N 1
ATOM 663 C CA . ARG A 1 83 ? 22.094 14.925 -19.526 1.00 82.56 83 ARG A CA 1
ATOM 664 C C . ARG A 1 83 ? 21.582 14.194 -18.288 1.00 82.56 83 ARG A C 1
ATOM 666 O O . ARG A 1 83 ? 22.331 13.488 -17.618 1.00 82.56 83 ARG A O 1
ATOM 673 N N . ARG A 1 84 ? 20.280 14.315 -18.014 1.00 84.38 84 ARG A N 1
ATOM 674 C CA . ARG A 1 84 ? 19.625 13.514 -16.972 1.00 84.38 84 ARG A CA 1
ATOM 675 C C . ARG A 1 84 ? 19.716 12.036 -17.331 1.00 84.38 84 ARG A C 1
ATOM 677 O O . ARG A 1 84 ? 19.411 11.662 -18.466 1.00 84.38 84 ARG A O 1
ATOM 684 N N . ASN A 1 85 ? 20.069 11.211 -16.350 1.00 87.94 85 ASN A N 1
ATOM 685 C CA . ASN A 1 85 ? 19.933 9.773 -16.496 1.00 87.94 85 ASN A CA 1
ATOM 686 C C . ASN A 1 85 ? 18.445 9.434 -16.662 1.00 87.94 85 ASN A C 1
ATOM 688 O O . ASN A 1 85 ? 17.605 9.889 -15.882 1.00 87.94 85 ASN A O 1
ATOM 692 N N . LYS A 1 86 ? 18.109 8.680 -17.709 1.00 85.94 86 LYS A N 1
ATOM 693 C CA . LYS A 1 86 ? 16.736 8.230 -17.931 1.00 85.94 86 LYS A CA 1
ATOM 694 C C . LYS A 1 86 ? 16.513 6.993 -17.073 1.00 85.94 86 LYS A C 1
ATOM 696 O O . LYS A 1 86 ? 16.970 5.911 -17.417 1.00 85.94 86 LYS A O 1
ATOM 701 N N . GLU A 1 87 ? 15.811 7.166 -15.964 1.00 87.62 87 GLU A N 1
ATOM 702 C CA . GLU A 1 87 ? 15.430 6.050 -15.105 1.00 87.62 87 GLU A CA 1
ATOM 703 C C . GLU A 1 87 ? 14.325 5.217 -15.763 1.00 87.62 87 GLU A C 1
ATOM 705 O O . GLU A 1 87 ? 13.325 5.752 -16.258 1.00 87.62 87 GLU A O 1
ATOM 710 N N . THR A 1 88 ? 14.496 3.897 -15.755 1.00 85.19 88 THR A N 1
ATOM 711 C CA . THR A 1 88 ? 13.426 2.955 -16.074 1.00 85.19 88 THR A CA 1
ATOM 712 C C . THR A 1 88 ? 12.542 2.772 -14.840 1.00 85.19 88 THR A C 1
ATOM 714 O O . THR A 1 88 ? 13.050 2.505 -13.746 1.00 85.19 88 THR A O 1
ATOM 717 N N . PRO A 1 89 ? 11.212 2.935 -14.966 1.00 86.19 89 PRO A N 1
ATOM 718 C CA . PRO A 1 89 ? 10.307 2.622 -13.874 1.00 86.19 89 PRO A CA 1
ATOM 719 C C . PRO A 1 89 ? 10.485 1.171 -13.434 1.00 86.19 89 PRO A C 1
ATOM 721 O O . PRO A 1 89 ? 10.641 0.274 -14.257 1.00 86.19 89 PRO A O 1
ATOM 724 N N . ARG A 1 90 ? 10.433 0.948 -12.121 1.00 89.44 90 ARG A N 1
ATOM 725 C CA . ARG A 1 90 ? 10.459 -0.393 -11.539 1.00 89.44 90 ARG A CA 1
ATOM 726 C C . ARG A 1 90 ? 9.305 -1.226 -12.091 1.00 89.44 90 ARG A C 1
ATOM 728 O O . ARG A 1 90 ? 8.154 -0.862 -11.860 1.00 89.44 90 ARG A O 1
ATOM 735 N N . ASP A 1 91 ? 9.619 -2.352 -12.715 1.00 90.69 91 ASP A N 1
ATOM 736 C CA . ASP A 1 91 ? 8.641 -3.301 -13.238 1.00 90.69 91 ASP A CA 1
ATOM 737 C C . ASP A 1 91 ? 8.577 -4.538 -12.337 1.00 90.69 91 ASP A C 1
ATOM 739 O O . ASP A 1 91 ? 9.451 -5.399 -12.358 1.00 90.69 91 ASP A O 1
ATOM 743 N N . TYR A 1 92 ? 7.598 -4.551 -11.437 1.00 95.19 92 TYR A N 1
ATOM 744 C CA . TYR A 1 92 ? 7.383 -5.636 -10.486 1.00 95.19 92 TYR A CA 1
ATOM 745 C C . TYR A 1 92 ? 5.886 -5.787 -10.223 1.00 95.19 92 TYR A C 1
ATOM 747 O O . TYR A 1 92 ? 5.237 -4.820 -9.809 1.00 95.19 92 TYR A O 1
ATOM 755 N N . TYR A 1 93 ? 5.353 -6.988 -10.450 1.00 95.56 93 TYR A N 1
ATOM 756 C CA . TYR A 1 93 ? 3.977 -7.358 -10.134 1.00 95.56 93 TYR A CA 1
ATOM 757 C C . TYR A 1 93 ? 3.955 -8.398 -9.017 1.00 95.56 93 TYR A C 1
ATOM 759 O O . TYR A 1 93 ? 4.505 -9.487 -9.162 1.00 95.56 93 TYR A O 1
ATOM 767 N N . ALA A 1 94 ? 3.281 -8.069 -7.917 1.00 94.19 94 ALA A N 1
ATOM 768 C CA . ALA A 1 94 ? 3.001 -9.025 -6.856 1.00 94.19 94 ALA A CA 1
ATOM 769 C C . ALA A 1 94 ? 1.776 -9.871 -7.241 1.00 94.19 94 ALA A C 1
ATOM 771 O O . ALA A 1 94 ? 0.640 -9.543 -6.882 1.00 94.19 94 ALA A O 1
ATOM 772 N N . GLY A 1 95 ? 2.018 -10.935 -8.010 1.00 95.06 95 GLY A N 1
ATOM 773 C CA . GLY A 1 95 ? 1.006 -11.952 -8.299 1.00 95.06 95 GLY A CA 1
ATOM 774 C C . GLY A 1 95 ? 0.502 -12.638 -7.025 1.00 95.06 95 GLY A C 1
ATOM 775 O O . GLY A 1 95 ? 1.101 -12.498 -5.958 1.00 95.06 95 GLY A O 1
ATOM 776 N N . GLU A 1 96 ? -0.597 -13.379 -7.147 1.00 96.69 96 GLU A N 1
ATOM 777 C CA . GLU A 1 96 ? -1.276 -14.056 -6.031 1.00 96.69 96 GLU A CA 1
ATOM 778 C C . GLU A 1 96 ? -0.322 -14.948 -5.224 1.00 96.69 96 GLU A C 1
ATOM 780 O O . GLU A 1 96 ? -0.188 -14.761 -4.022 1.00 96.69 96 GLU A O 1
ATOM 785 N N . THR A 1 97 ? 0.503 -15.765 -5.887 1.00 97.38 97 THR A N 1
ATOM 786 C CA . THR A 1 97 ? 1.490 -16.634 -5.219 1.00 97.38 97 THR A CA 1
ATOM 787 C C . THR A 1 97 ? 2.455 -15.873 -4.303 1.00 97.38 97 THR A C 1
ATOM 789 O O . THR A 1 97 ? 2.747 -16.310 -3.191 1.00 97.38 97 THR A O 1
ATOM 792 N N . VAL A 1 98 ? 2.963 -14.719 -4.750 1.00 98.12 98 VAL A N 1
ATOM 793 C CA . VAL A 1 98 ? 3.878 -13.896 -3.942 1.00 98.12 98 VAL A CA 1
ATOM 794 C C . VAL A 1 98 ? 3.120 -13.199 -2.818 1.00 98.12 98 VAL A C 1
ATOM 796 O O . VAL A 1 98 ? 3.618 -13.136 -1.691 1.00 98.12 98 VAL A O 1
ATOM 799 N N . TRP A 1 99 ? 1.944 -12.649 -3.134 1.00 98.38 99 TRP A N 1
ATOM 800 C CA . TRP A 1 99 ? 1.087 -11.982 -2.162 1.00 98.38 99 TRP A CA 1
ATOM 801 C C . TRP A 1 99 ? 0.753 -12.927 -1.012 1.00 98.38 99 TRP A C 1
ATOM 803 O O . TRP A 1 99 ? 1.054 -12.604 0.134 1.00 98.38 99 TRP A O 1
ATOM 813 N N . ASP A 1 100 ? 0.240 -14.113 -1.326 1.00 98.44 100 ASP A N 1
ATOM 814 C CA . ASP A 1 100 ? -0.194 -15.117 -0.359 1.00 98.44 100 ASP A CA 1
ATOM 815 C C . ASP A 1 100 ? 0.964 -15.638 0.482 1.00 98.44 100 ASP A C 1
ATOM 817 O O . ASP A 1 100 ? 0.828 -15.782 1.697 1.00 98.44 100 ASP A O 1
ATOM 821 N N . ALA A 1 101 ? 2.134 -15.859 -0.126 1.00 98.38 101 ALA A N 1
ATOM 822 C CA . ALA A 1 101 ? 3.319 -16.294 0.604 1.00 98.38 101 ALA A CA 1
ATOM 823 C C . ALA A 1 101 ? 3.725 -15.280 1.687 1.00 98.38 101 ALA A C 1
ATOM 825 O O . ALA A 1 101 ? 3.987 -15.665 2.830 1.00 98.38 101 ALA A O 1
ATOM 826 N N . VAL A 1 102 ? 3.747 -13.984 1.354 1.00 98.56 102 VAL A N 1
ATOM 827 C CA . VAL A 1 102 ? 4.069 -12.919 2.320 1.00 98.56 102 VAL A CA 1
ATOM 828 C C . VAL A 1 102 ? 2.931 -12.716 3.316 1.00 98.56 102 VAL A C 1
ATOM 830 O O . VAL A 1 102 ? 3.184 -12.614 4.516 1.00 98.56 102 VAL A O 1
ATOM 833 N N . TYR A 1 103 ? 1.685 -12.702 2.844 1.00 98.62 103 TYR A N 1
ATOM 834 C CA . TYR A 1 103 ? 0.497 -12.515 3.671 1.00 98.62 103 TYR A CA 1
ATOM 835 C C . TYR A 1 103 ? 0.368 -13.627 4.720 1.00 98.62 103 TYR A C 1
ATOM 837 O O . TYR A 1 103 ? 0.097 -13.350 5.886 1.00 98.62 103 TYR A O 1
ATOM 845 N N . ALA A 1 104 ? 0.663 -14.880 4.365 1.00 98.38 104 ALA A N 1
ATOM 846 C CA . ALA A 1 104 ? 0.656 -16.008 5.294 1.00 98.38 104 ALA A CA 1
ATOM 847 C C . ALA A 1 104 ? 1.669 -15.856 6.444 1.00 98.38 104 ALA A C 1
ATOM 849 O O . ALA A 1 104 ? 1.406 -16.328 7.549 1.00 98.38 104 ALA A O 1
ATOM 850 N N . GLN A 1 105 ? 2.806 -15.193 6.206 1.00 98.38 105 GLN A N 1
ATOM 851 C CA . GLN A 1 105 ? 3.845 -14.944 7.219 1.00 98.38 105 GLN A CA 1
ATOM 852 C C . GLN A 1 105 ? 3.682 -13.599 7.945 1.00 98.38 105 GLN A C 1
ATOM 854 O O . GLN A 1 105 ? 4.411 -13.317 8.900 1.00 98.38 105 GLN A O 1
ATOM 859 N N . ALA A 1 106 ? 2.746 -12.757 7.503 1.00 98.19 106 ALA A N 1
ATOM 860 C CA . ALA A 1 106 ? 2.506 -11.446 8.078 1.00 98.19 106 ALA A CA 1
ATOM 861 C C . ALA A 1 106 ? 1.768 -11.536 9.423 1.00 98.19 106 ALA A C 1
ATOM 863 O O . ALA A 1 106 ? 0.797 -12.277 9.596 1.00 98.19 106 ALA A O 1
ATOM 864 N N . VAL A 1 107 ? 2.203 -10.709 10.374 1.00 97.06 107 VAL A N 1
ATOM 865 C CA . VAL A 1 107 ? 1.457 -10.445 11.613 1.00 97.06 107 VAL A CA 1
ATOM 866 C C . VAL A 1 107 ? 0.150 -9.703 11.307 1.00 97.06 107 VAL A C 1
ATOM 868 O O . VAL A 1 107 ? 0.067 -8.997 10.303 1.00 97.06 107 VAL A O 1
ATOM 871 N N . GLN A 1 108 ? -0.864 -9.825 12.171 1.00 96.38 108 GLN A N 1
ATOM 872 C CA . GLN A 1 108 ? -2.215 -9.301 11.904 1.00 96.38 108 GLN A CA 1
ATOM 873 C C . GLN A 1 108 ? -2.229 -7.813 11.526 1.00 96.38 108 GLN A C 1
ATOM 875 O O . GLN A 1 108 ? -2.751 -7.430 10.492 1.00 96.38 108 GLN A O 1
ATOM 880 N N . GLU A 1 109 ? -1.560 -6.985 12.314 1.00 96.12 109 GLU A N 1
ATOM 881 C CA . GLU A 1 109 ? -1.395 -5.548 12.068 1.00 96.12 109 GLU A CA 1
ATOM 882 C C . GLU A 1 109 ? -0.719 -5.208 10.722 1.00 96.12 109 GLU A C 1
ATOM 884 O O . GLU A 1 109 ? -0.959 -4.141 10.157 1.00 96.12 109 GLU A O 1
ATOM 889 N N . LEU A 1 110 ? 0.137 -6.096 10.194 1.00 98.06 110 LEU A N 1
ATOM 890 C CA . LEU A 1 110 ? 0.713 -5.944 8.857 1.00 98.06 110 LEU A CA 1
ATOM 891 C C . LEU A 1 110 ? -0.292 -6.352 7.776 1.00 98.06 110 LEU A C 1
ATOM 893 O O . LEU A 1 110 ? -0.381 -5.647 6.775 1.00 98.06 110 LEU A O 1
ATOM 897 N N . LYS A 1 111 ? -1.060 -7.428 7.990 1.00 98.31 111 LYS A N 1
ATOM 898 C CA . LYS A 1 111 ? -2.163 -7.833 7.101 1.00 98.31 111 LYS A CA 1
ATOM 899 C C . LYS A 1 111 ? -3.180 -6.707 6.949 1.00 98.31 111 LYS A C 1
ATOM 901 O O . LYS A 1 111 ? -3.444 -6.282 5.833 1.00 98.31 111 LYS A O 1
ATOM 906 N N . ASP A 1 112 ? -3.593 -6.107 8.066 1.00 97.88 112 ASP A N 1
ATOM 907 C CA . ASP A 1 112 ? -4.504 -4.959 8.066 1.00 97.88 112 ASP A CA 1
ATOM 908 C C . ASP A 1 112 ? -3.940 -3.793 7.225 1.00 97.88 112 ASP A C 1
ATOM 910 O O . ASP A 1 112 ? -4.657 -3.140 6.467 1.00 97.88 112 ASP A O 1
ATOM 914 N N . ALA A 1 113 ? -2.629 -3.534 7.314 1.00 98.38 113 ALA A N 1
ATOM 915 C CA . ALA A 1 113 ? -1.981 -2.508 6.501 1.00 98.38 113 ALA A CA 1
ATOM 916 C C . ALA A 1 113 ? -1.933 -2.884 5.009 1.00 98.38 113 ALA A C 1
ATOM 918 O O . ALA A 1 113 ? -2.100 -2.003 4.163 1.00 98.38 113 ALA A O 1
ATOM 919 N N . MET A 1 114 ? -1.686 -4.157 4.684 1.00 98.62 114 MET A N 1
ATOM 920 C CA . MET A 1 114 ? -1.660 -4.674 3.311 1.00 98.62 114 MET A CA 1
ATOM 921 C C . MET A 1 114 ? -3.031 -4.558 2.650 1.00 98.62 114 MET A C 1
ATOM 923 O O . MET A 1 114 ? -3.125 -3.988 1.562 1.00 98.62 114 MET A O 1
ATOM 927 N N . ASP A 1 115 ? -4.077 -5.024 3.328 1.00 98.50 115 ASP A N 1
ATOM 928 C CA . ASP A 1 115 ? -5.452 -5.006 2.831 1.00 98.50 115 ASP A CA 1
ATOM 929 C C . ASP A 1 115 ? -5.932 -3.573 2.629 1.00 98.50 115 ASP A C 1
ATOM 931 O O . ASP A 1 115 ? -6.400 -3.213 1.547 1.00 98.50 115 ASP A O 1
ATOM 935 N N . LEU A 1 116 ? -5.708 -2.698 3.618 1.00 98.38 116 LEU A N 1
ATOM 936 C CA . LEU A 1 116 ? -6.069 -1.290 3.492 1.00 98.38 116 LEU A CA 1
ATOM 937 C C . LEU A 1 116 ? -5.303 -0.610 2.348 1.00 98.38 116 LEU A C 1
ATOM 939 O O . LEU A 1 116 ? -5.880 0.184 1.603 1.00 98.38 116 LEU A O 1
ATOM 943 N N . ALA A 1 117 ? -4.013 -0.912 2.172 1.00 98.38 117 ALA A N 1
ATOM 944 C CA . ALA A 1 117 ? -3.215 -0.372 1.071 1.00 98.38 117 ALA A CA 1
ATOM 945 C C . ALA A 1 117 ? -3.702 -0.861 -0.299 1.00 98.38 117 ALA A C 1
ATOM 947 O O . ALA A 1 117 ? -3.716 -0.077 -1.251 1.00 98.38 117 ALA A O 1
ATOM 948 N N . TYR A 1 118 ? -4.104 -2.127 -0.396 1.00 98.44 118 TYR A N 1
ATOM 949 C CA . TYR A 1 118 ? -4.611 -2.733 -1.620 1.00 98.44 118 TYR A CA 1
ATOM 950 C C . TYR A 1 118 ? -5.987 -2.171 -1.997 1.00 98.44 118 TYR A C 1
ATOM 952 O O . TYR A 1 118 ? -6.139 -1.606 -3.078 1.00 98.44 118 TYR A O 1
ATOM 960 N N . LEU A 1 119 ? -6.944 -2.205 -1.067 1.00 97.81 119 LEU A N 1
ATOM 961 C CA . LEU A 1 119 ? -8.330 -1.773 -1.284 1.00 97.81 119 LEU A CA 1
ATOM 962 C C . LEU A 1 119 ? -8.449 -0.268 -1.560 1.00 97.81 119 LEU A C 1
ATOM 964 O O . LEU A 1 119 ? -9.338 0.170 -2.285 1.00 97.81 119 LEU A O 1
ATOM 968 N N . THR A 1 120 ? -7.546 0.548 -1.006 1.00 97.69 120 THR A N 1
ATOM 969 C CA . THR A 1 120 ? -7.561 2.006 -1.220 1.00 97.69 120 THR A CA 1
ATOM 970 C C . THR A 1 120 ? -6.581 2.476 -2.295 1.00 97.69 120 THR A C 1
ATOM 972 O O . THR A 1 120 ? -6.662 3.623 -2.744 1.00 97.69 120 THR A O 1
ATOM 975 N N . GLY A 1 121 ? -5.606 1.645 -2.672 1.00 96.94 121 GLY A N 1
ATOM 976 C CA . GLY A 1 121 ? -4.515 2.004 -3.573 1.00 96.94 121 GLY A CA 1
ATOM 977 C C . GLY A 1 121 ? -3.631 3.153 -3.071 1.00 96.94 121 GLY A C 1
ATOM 978 O O . GLY A 1 121 ? -2.979 3.803 -3.888 1.00 96.94 121 GLY A O 1
ATOM 979 N N . GLN A 1 122 ? -3.612 3.485 -1.773 1.00 97.69 122 GLN A N 1
ATOM 980 C CA . GLN A 1 122 ? -2.909 4.666 -1.241 1.00 97.69 122 GLN A CA 1
ATOM 981 C C . GLN A 1 122 ? -1.419 4.424 -0.947 1.00 97.69 122 GLN A C 1
ATOM 983 O O . GLN A 1 122 ? -0.922 3.300 -0.959 1.00 97.69 122 GLN A O 1
ATOM 988 N N . ARG A 1 123 ? -0.650 5.506 -0.743 1.00 96.31 123 ARG A N 1
ATOM 989 C CA . ARG A 1 123 ? 0.786 5.400 -0.421 1.00 96.31 123 ARG A CA 1
ATOM 990 C C . ARG A 1 123 ? 0.967 4.888 1.012 1.00 96.31 123 ARG A C 1
ATOM 992 O O . ARG A 1 123 ? 0.144 5.224 1.857 1.00 96.31 123 ARG A O 1
ATOM 999 N N . PRO A 1 124 ? 2.086 4.217 1.345 1.00 97.38 124 PRO A N 1
ATOM 1000 C CA . PRO A 1 124 ? 2.288 3.648 2.684 1.00 97.38 124 PRO A CA 1
ATOM 1001 C C . PRO A 1 124 ? 2.155 4.689 3.809 1.00 97.38 124 PRO A C 1
ATOM 1003 O O . PRO A 1 124 ? 1.594 4.422 4.866 1.00 97.38 124 PRO A O 1
ATOM 1006 N N . ALA A 1 125 ? 2.624 5.916 3.564 1.00 96.81 125 ALA A N 1
ATOM 1007 C CA . ALA A 1 125 ? 2.491 7.029 4.502 1.00 96.81 125 ALA A CA 1
ATOM 1008 C C . ALA A 1 125 ? 1.049 7.499 4.717 1.00 96.81 125 ALA A C 1
ATOM 1010 O O . ALA A 1 125 ? 0.718 7.918 5.825 1.00 96.81 125 ALA A O 1
ATOM 1011 N N . ASP A 1 126 ? 0.222 7.438 3.676 1.00 97.62 126 ASP A N 1
ATOM 1012 C CA . ASP A 1 126 ? -1.181 7.839 3.727 1.00 97.62 126 ASP A CA 1
ATOM 1013 C C . ASP A 1 126 ? -2.018 6.725 4.387 1.00 97.62 126 ASP A C 1
ATOM 1015 O O . ASP A 1 126 ? -2.832 7.017 5.254 1.00 97.62 126 ASP A O 1
ATOM 1019 N N . VAL A 1 127 ? -1.721 5.450 4.097 1.00 97.75 127 VAL A N 1
ATOM 1020 C CA . VAL A 1 127 ? -2.362 4.275 4.726 1.00 97.75 127 VAL A CA 1
ATOM 1021 C C . VAL A 1 127 ? -2.224 4.306 6.251 1.00 97.75 127 VAL A C 1
ATOM 1023 O O . VAL A 1 127 ? -3.215 4.190 6.964 1.00 97.75 127 VAL A O 1
ATOM 1026 N N . LEU A 1 128 ? -1.017 4.559 6.775 1.00 97.25 128 LEU A N 1
ATOM 1027 C CA . LEU A 1 128 ? -0.791 4.632 8.228 1.00 97.25 128 LEU A CA 1
ATOM 1028 C C . LEU A 1 128 ? -1.413 5.869 8.903 1.00 97.25 128 LEU A C 1
ATOM 1030 O O . LEU A 1 128 ? -1.256 6.040 10.113 1.00 97.25 128 LEU A O 1
ATOM 1034 N N . LYS A 1 129 ? -2.006 6.802 8.152 1.00 96.44 129 LYS A N 1
ATOM 1035 C CA . LYS A 1 129 ? -2.672 7.992 8.709 1.00 96.44 129 LYS A CA 1
ATOM 1036 C C . LYS A 1 129 ? -4.182 7.832 8.816 1.00 96.44 129 LYS A C 1
ATOM 1038 O O . LYS A 1 129 ? -4.771 8.590 9.577 1.00 96.44 129 LYS A O 1
ATOM 1043 N N . ILE A 1 130 ? -4.769 6.879 8.093 1.00 97.38 130 ILE A N 1
ATOM 1044 C CA . ILE A 1 130 ? -6.218 6.694 8.049 1.00 97.38 130 ILE A CA 1
ATOM 1045 C C . ILE A 1 130 ? -6.754 6.444 9.463 1.00 97.38 130 ILE A C 1
ATOM 1047 O O . ILE A 1 130 ? -6.240 5.599 10.207 1.00 97.38 130 ILE A O 1
ATOM 1051 N N . ALA A 1 131 ? -7.796 7.183 9.819 1.00 96.75 131 ALA A N 1
ATOM 1052 C CA . ALA A 1 131 ? -8.491 7.090 11.089 1.00 96.75 131 ALA A CA 1
ATOM 1053 C C . ALA A 1 131 ? -9.983 6.802 10.889 1.00 96.75 131 ALA A C 1
ATOM 1055 O O . ALA A 1 131 ? -10.561 7.094 9.849 1.00 96.75 131 ALA A O 1
ATOM 1056 N N . ALA A 1 132 ? -10.635 6.275 11.923 1.00 95.12 132 ALA A N 1
ATOM 1057 C CA . ALA A 1 132 ? -12.079 6.055 11.940 1.00 95.12 132 ALA A CA 1
ATOM 1058 C C . ALA A 1 132 ? -12.869 7.357 11.714 1.00 95.12 132 ALA A C 1
ATOM 1060 O O . ALA A 1 132 ? -13.943 7.333 11.132 1.00 95.12 132 ALA A O 1
ATOM 1061 N N . THR A 1 133 ? -12.310 8.508 12.101 1.00 95.88 133 THR A N 1
ATOM 1062 C CA . THR A 1 133 ? -12.896 9.835 11.843 1.00 95.88 133 THR A CA 1
ATOM 1063 C C . THR A 1 133 ? -12.905 10.229 10.366 1.00 95.88 133 THR A C 1
ATOM 1065 O O . THR A 1 133 ? -13.609 11.163 9.992 1.00 95.88 133 THR A O 1
ATOM 1068 N N . ASP A 1 134 ? -12.128 9.543 9.525 1.00 96.88 134 ASP A N 1
ATOM 1069 C CA . ASP A 1 134 ? -12.136 9.753 8.077 1.00 96.88 134 ASP A CA 1
ATOM 1070 C C . ASP A 1 134 ? -13.305 9.024 7.393 1.00 96.88 134 ASP A C 1
ATOM 1072 O O . ASP A 1 134 ? -13.571 9.256 6.212 1.00 96.88 134 ASP A O 1
ATOM 1076 N N . LEU A 1 135 ? -14.016 8.159 8.124 1.00 95.88 135 LEU A N 1
ATOM 1077 C CA . LEU A 1 135 ? -15.233 7.498 7.668 1.00 95.88 135 LEU A CA 1
ATOM 1078 C C . LEU A 1 135 ? -16.407 8.449 7.867 1.00 95.88 135 LEU A C 1
ATOM 1080 O O . LEU A 1 135 ? -16.757 8.808 8.990 1.00 95.88 135 LEU A O 1
ATOM 1084 N N . ASN A 1 136 ? -17.008 8.890 6.769 1.00 93.12 136 ASN A N 1
ATOM 1085 C CA . ASN A 1 136 ? -18.113 9.832 6.820 1.00 93.12 136 ASN A CA 1
ATOM 1086 C C . ASN A 1 136 ? -19.053 9.649 5.627 1.00 93.12 136 ASN A C 1
ATOM 1088 O O . ASN A 1 136 ? -18.615 9.616 4.477 1.00 93.12 136 ASN A O 1
ATOM 1092 N N . SER A 1 137 ? -20.360 9.600 5.907 1.00 89.75 137 SER A N 1
ATOM 1093 C CA . SER A 1 137 ? -21.430 9.641 4.901 1.00 89.75 137 SER A CA 1
ATOM 1094 C C . SER A 1 137 ? -21.300 8.564 3.811 1.00 89.75 137 SER A C 1
ATOM 1096 O O . SER A 1 137 ? -21.517 8.852 2.637 1.00 89.75 137 SER A O 1
ATOM 1098 N N . GLY A 1 138 ? -20.888 7.344 4.176 1.00 93.88 138 GLY A N 1
ATOM 1099 C CA . GLY A 1 138 ? -20.670 6.245 3.223 1.00 93.88 138 GLY A CA 1
ATOM 1100 C C . GLY A 1 138 ? -19.365 6.346 2.418 1.00 93.88 138 GLY A C 1
ATOM 1101 O O . GLY A 1 138 ? -19.205 5.664 1.405 1.00 93.88 138 GLY A O 1
ATOM 1102 N N . PHE A 1 139 ? -18.422 7.193 2.843 1.00 97.00 139 PHE A N 1
ATOM 1103 C CA . PHE A 1 139 ? -17.110 7.337 2.216 1.00 97.00 139 PHE A CA 1
ATOM 1104 C C . PHE A 1 139 ? -15.970 7.207 3.225 1.00 97.00 139 PHE A C 1
ATOM 1106 O O . PHE A 1 139 ? -16.071 7.670 4.357 1.00 97.00 139 PHE A O 1
ATOM 1113 N N . LEU A 1 140 ? -14.835 6.691 2.759 1.00 97.50 140 LEU A N 1
ATOM 1114 C CA . LEU A 1 140 ? -13.529 6.909 3.364 1.00 97.50 140 LEU A CA 1
ATOM 1115 C C . LEU A 1 140 ? -12.880 8.146 2.723 1.00 97.50 140 LEU A C 1
ATOM 1117 O O . LEU A 1 140 ? -12.574 8.166 1.525 1.00 97.50 140 LEU A O 1
ATOM 1121 N N . MET A 1 141 ? -12.670 9.191 3.517 1.00 97.62 141 MET A N 1
ATOM 1122 C CA . MET A 1 141 ? -12.010 10.422 3.090 1.00 97.62 141 MET A CA 1
ATOM 1123 C C . MET A 1 141 ? -10.489 10.264 3.157 1.00 97.62 141 MET A C 1
ATOM 1125 O O . MET A 1 141 ? -9.932 9.934 4.195 1.00 97.62 141 MET A O 1
ATOM 1129 N N . VAL A 1 142 ? -9.783 10.532 2.059 1.00 96.62 142 VAL A N 1
ATOM 1130 C CA . VAL A 1 142 ? -8.317 10.429 2.011 1.00 96.62 142 VAL A CA 1
ATOM 1131 C C . VAL A 1 142 ? -7.712 11.738 1.531 1.00 96.62 142 VAL A C 1
ATOM 1133 O O . VAL A 1 142 ? -7.997 12.190 0.424 1.00 96.62 142 VAL A O 1
ATOM 1136 N N . GLY A 1 143 ? -6.828 12.327 2.336 1.00 96.12 143 GLY A N 1
ATOM 1137 C CA . GLY A 1 143 ? -5.958 13.433 1.933 1.00 96.12 143 GLY A CA 1
ATOM 1138 C C . GLY A 1 143 ? -4.532 12.944 1.686 1.00 96.12 143 GLY A C 1
ATOM 1139 O O . GLY A 1 143 ? -3.828 12.596 2.631 1.00 96.12 143 GLY A O 1
ATOM 1140 N N . GLN A 1 144 ? -4.087 12.922 0.428 1.00 94.69 144 GLN A N 1
ATOM 1141 C CA . GLN A 1 144 ? -2.744 12.446 0.084 1.00 94.69 144 GLN A CA 1
ATOM 1142 C C . GLN A 1 144 ? -1.669 13.447 0.511 1.00 94.69 144 GLN A C 1
ATOM 1144 O O . GLN A 1 144 ? -1.657 14.577 0.037 1.00 94.69 144 GLN A O 1
ATOM 1149 N N . GLY A 1 145 ? -0.691 13.025 1.315 1.00 93.75 145 GLY A N 1
ATOM 1150 C CA . GLY A 1 145 ? 0.340 13.939 1.818 1.00 93.75 145 GLY A CA 1
ATOM 1151 C C . GLY A 1 145 ? 1.322 14.446 0.755 1.00 93.75 145 GLY A C 1
ATOM 1152 O O . GLY A 1 145 ? 1.831 15.550 0.871 1.00 93.75 145 GLY A O 1
ATOM 1153 N N . LYS A 1 146 ? 1.605 13.653 -0.290 1.00 92.12 146 LYS A N 1
ATOM 1154 C CA . LYS A 1 146 ? 2.601 14.018 -1.324 1.00 92.12 146 LYS A CA 1
ATOM 1155 C C . LYS A 1 146 ? 2.080 15.043 -2.335 1.00 92.12 146 LYS A C 1
ATOM 1157 O O . LYS A 1 146 ? 2.857 15.809 -2.889 1.00 92.12 146 LYS A O 1
ATOM 1162 N N . THR A 1 147 ? 0.797 14.954 -2.661 1.00 91.31 147 THR A N 1
ATOM 1163 C CA . THR A 1 147 ? 0.173 15.671 -3.786 1.00 91.31 147 THR A CA 1
ATOM 1164 C C . THR A 1 147 ? -1.025 16.507 -3.359 1.00 91.31 147 THR A C 1
ATOM 1166 O O . THR A 1 147 ? -1.654 17.118 -4.211 1.00 91.31 147 THR A O 1
ATOM 1169 N N . GLU A 1 148 ? -1.384 16.467 -2.074 1.00 92.56 148 GLU A N 1
ATOM 1170 C CA . GLU A 1 148 ? -2.510 17.178 -1.447 1.00 92.56 148 GLU A CA 1
ATOM 1171 C C . GLU A 1 148 ? -3.896 16.850 -2.024 1.00 92.56 148 GLU A C 1
ATOM 1173 O O . GLU A 1 148 ? -4.914 17.408 -1.608 1.00 92.56 148 GLU A O 1
ATOM 1178 N N . LYS A 1 149 ? -3.970 15.890 -2.952 1.00 93.94 149 LYS A N 1
ATOM 1179 C CA . LYS A 1 149 ? -5.224 15.463 -3.564 1.00 93.94 149 LYS A CA 1
ATOM 1180 C C . LYS A 1 149 ? -6.133 14.829 -2.518 1.00 93.94 149 LYS A C 1
ATOM 1182 O O . LYS A 1 149 ? -5.709 13.962 -1.752 1.00 93.94 149 LYS A O 1
ATOM 1187 N N . ARG A 1 150 ? -7.398 15.245 -2.540 1.00 95.62 150 ARG A N 1
ATOM 1188 C CA . ARG A 1 150 ? -8.456 14.729 -1.674 1.00 95.62 150 ARG A CA 1
ATOM 1189 C C . ARG A 1 150 ? -9.342 13.766 -2.447 1.00 95.62 150 ARG A C 1
ATOM 1191 O O . ARG A 1 150 ? -9.801 14.086 -3.542 1.00 95.62 150 ARG A O 1
ATOM 1198 N N . LEU A 1 151 ? -9.568 12.596 -1.874 1.00 96.19 151 LEU A N 1
ATOM 1199 C CA . LEU A 1 151 ? -10.390 11.533 -2.432 1.00 96.19 151 LEU A CA 1
ATOM 1200 C C . LEU A 1 151 ? -11.497 11.183 -1.440 1.00 96.19 151 LEU A C 1
ATOM 1202 O O . LEU A 1 151 ? -11.315 11.282 -0.229 1.00 96.19 151 LEU A O 1
ATOM 1206 N N . ARG A 1 152 ? -12.643 10.765 -1.971 1.00 96.69 152 ARG A N 1
ATOM 1207 C CA . ARG A 1 152 ? -13.736 10.165 -1.206 1.00 96.69 152 ARG A CA 1
ATOM 1208 C C . ARG A 1 152 ? -13.999 8.797 -1.812 1.00 96.69 152 ARG A C 1
ATOM 1210 O O . ARG A 1 152 ? -14.580 8.712 -2.893 1.00 96.69 152 ARG A O 1
ATOM 1217 N N . ILE A 1 153 ? -13.483 7.759 -1.169 1.00 96.75 153 ILE A N 1
ATOM 1218 C CA . ILE A 1 153 ? -13.605 6.376 -1.629 1.00 96.75 153 ILE A CA 1
ATOM 1219 C C . ILE A 1 153 ? -14.937 5.851 -1.105 1.00 96.75 153 ILE A C 1
ATOM 1221 O O . ILE A 1 153 ? -15.195 5.955 0.089 1.00 96.75 153 ILE A O 1
ATOM 1225 N N . ARG A 1 154 ? -15.808 5.362 -1.988 1.00 96.19 154 ARG A N 1
ATOM 1226 C CA . ARG A 1 154 ? -17.120 4.840 -1.584 1.00 96.19 154 ARG A CA 1
ATOM 1227 C C . ARG A 1 154 ? -16.953 3.569 -0.755 1.00 96.19 154 ARG A C 1
ATOM 1229 O O . ARG A 1 154 ? -16.119 2.736 -1.093 1.00 96.19 154 ARG A O 1
ATOM 1236 N N . LEU A 1 155 ? -17.753 3.444 0.299 1.00 95.00 155 LEU A N 1
ATOM 1237 C CA . LEU A 1 155 ? -17.843 2.240 1.128 1.00 95.00 155 LEU A CA 1
ATOM 1238 C C . LEU A 1 155 ? -18.937 1.279 0.640 1.00 95.00 155 LEU A C 1
ATOM 1240 O O . LEU A 1 155 ? -18.873 0.089 0.932 1.00 95.00 155 LEU A O 1
ATOM 1244 N N . GLU A 1 156 ? -19.865 1.767 -0.179 1.00 92.75 156 GLU A N 1
ATOM 1245 C CA . GLU A 1 156 ? -20.909 0.985 -0.842 1.00 92.75 156 GLU A CA 1
ATOM 1246 C C . GLU A 1 156 ? -20.828 1.171 -2.360 1.00 92.75 156 GLU A C 1
ATOM 1248 O O . GLU A 1 156 ? -20.558 2.274 -2.852 1.00 92.75 156 GLU A O 1
ATOM 1253 N N . ASP A 1 157 ? -21.092 0.103 -3.106 1.00 84.31 157 ASP A N 1
ATOM 1254 C CA . ASP A 1 157 ? -21.229 0.151 -4.558 1.00 84.31 157 ASP A CA 1
ATOM 1255 C C . ASP A 1 157 ? -22.456 -0.645 -5.005 1.00 84.31 157 ASP A C 1
ATOM 1257 O O . ASP A 1 157 ? -22.698 -1.754 -4.537 1.00 84.31 157 ASP A O 1
ATOM 1261 N N . ALA A 1 158 ? -23.268 -0.048 -5.878 1.00 82.44 158 ALA A N 1
ATOM 1262 C CA . ALA A 1 158 ? -24.520 -0.630 -6.377 1.00 82.44 158 ALA A CA 1
ATOM 1263 C C . ALA A 1 158 ? -25.480 -1.192 -5.294 1.00 82.44 158 ALA A C 1
ATOM 1265 O O . ALA A 1 158 ? -26.219 -2.139 -5.550 1.00 82.44 158 ALA A O 1
ATOM 1266 N N . GLY A 1 159 ? -25.494 -0.602 -4.092 1.00 80.38 159 GLY A N 1
ATOM 1267 C CA . GLY A 1 159 ? -26.348 -1.043 -2.978 1.00 80.38 159 GLY A CA 1
ATOM 1268 C C . GLY A 1 159 ? -25.804 -2.242 -2.193 1.00 80.38 159 GLY A C 1
ATOM 1269 O O . GLY A 1 159 ? -26.485 -2.734 -1.299 1.00 80.38 159 GLY A O 1
ATOM 1270 N N . ALA A 1 160 ? -24.587 -2.694 -2.504 1.00 89.44 160 ALA A N 1
ATOM 1271 C CA . ALA A 1 160 ? -23.858 -3.690 -1.736 1.00 89.44 160 ALA A CA 1
ATOM 1272 C C . ALA A 1 160 ? -22.667 -3.051 -1.011 1.00 89.44 160 ALA A C 1
ATOM 1274 O O . ALA A 1 160 ? -22.056 -2.083 -1.478 1.00 89.44 160 ALA A O 1
ATOM 1275 N N . GLN A 1 161 ? -22.319 -3.625 0.136 1.00 89.06 161 GLN A N 1
ATOM 1276 C CA . GLN A 1 161 ? -21.124 -3.253 0.875 1.00 89.06 161 GLN A CA 1
ATOM 1277 C C . GLN A 1 161 ? -19.880 -3.555 0.027 1.00 89.06 161 GLN A C 1
ATOM 1279 O O . GLN A 1 161 ? -19.730 -4.650 -0.515 1.00 89.06 161 GLN A O 1
ATOM 1284 N N . SER A 1 162 ? -18.985 -2.577 -0.116 1.00 93.81 162 SER A N 1
ATOM 1285 C CA . SER A 1 162 ? -17.722 -2.799 -0.825 1.00 93.81 162 SER A CA 1
ATOM 1286 C C . SER A 1 162 ? -16.767 -3.629 0.034 1.00 93.81 162 SER A C 1
ATOM 1288 O O . SER A 1 162 ? -16.809 -3.553 1.263 1.00 93.81 162 SER A O 1
ATOM 1290 N N . GLY A 1 163 ? -15.820 -4.330 -0.598 1.00 94.50 163 GLY A N 1
ATOM 1291 C CA . GLY A 1 163 ? -14.788 -5.078 0.133 1.00 94.50 163 GLY A CA 1
ATOM 1292 C C . GLY A 1 163 ? -13.974 -4.212 1.106 1.00 94.50 163 GLY A C 1
ATOM 1293 O O . GLY A 1 163 ? -13.542 -4.696 2.147 1.00 94.50 163 GLY A O 1
ATOM 1294 N N . LEU A 1 164 ? -13.826 -2.909 0.822 1.00 96.50 164 LEU A N 1
ATOM 1295 C CA . LEU A 1 164 ? -13.216 -1.950 1.746 1.00 96.50 164 LEU A CA 1
ATOM 1296 C C . LEU A 1 164 ? -14.046 -1.758 3.016 1.00 96.50 164 LEU A C 1
ATOM 1298 O O . LEU A 1 164 ? -13.482 -1.686 4.103 1.00 96.50 164 LEU A O 1
ATOM 1302 N N . SER A 1 165 ? -15.366 -1.658 2.888 1.00 96.25 165 SER A N 1
ATOM 1303 C CA . SER A 1 165 ? -16.234 -1.489 4.048 1.00 96.25 165 SER A CA 1
ATOM 1304 C C . SER A 1 165 ? -16.275 -2.750 4.895 1.00 96.25 165 SER A C 1
ATOM 1306 O O . SER A 1 165 ? -16.111 -2.628 6.101 1.00 96.25 165 SER A O 1
ATOM 1308 N N . THR A 1 166 ? -16.390 -3.934 4.284 1.00 96.81 166 THR A N 1
ATOM 1309 C CA . THR A 1 166 ? -16.355 -5.206 5.025 1.00 96.81 166 THR A CA 1
ATOM 1310 C C . THR A 1 166 ? -15.045 -5.346 5.797 1.00 96.81 166 THR A C 1
ATOM 1312 O O . THR A 1 166 ? -15.050 -5.593 6.997 1.00 96.81 166 THR A O 1
ATOM 1315 N N . PHE A 1 167 ? -13.912 -5.063 5.144 1.00 97.56 167 PHE A N 1
ATOM 1316 C CA . PHE A 1 167 ? -12.607 -5.064 5.803 1.00 97.56 167 PHE A CA 1
ATOM 1317 C C . PHE A 1 167 ? -12.534 -4.086 6.990 1.00 97.56 167 PHE A C 1
ATOM 1319 O O . PHE A 1 167 ? -11.969 -4.419 8.034 1.00 97.56 167 PHE A O 1
ATOM 1326 N N . ILE A 1 168 ? -13.063 -2.867 6.834 1.00 97.06 168 ILE A N 1
ATOM 1327 C CA . ILE A 1 168 ? -13.041 -1.851 7.893 1.00 97.06 168 ILE A CA 1
ATOM 1328 C C . ILE A 1 168 ? -13.897 -2.284 9.082 1.00 97.06 168 ILE A C 1
ATOM 1330 O O . ILE A 1 168 ? -13.460 -2.088 10.217 1.00 97.06 168 ILE A O 1
ATOM 1334 N N . ASP A 1 169 ? -15.068 -2.866 8.838 1.00 96.12 169 ASP A N 1
ATOM 1335 C CA . ASP A 1 169 ? -15.962 -3.342 9.892 1.00 96.12 169 ASP A CA 1
ATOM 1336 C C . ASP A 1 169 ? -15.294 -4.472 10.685 1.00 96.12 169 ASP A C 1
ATOM 1338 O O . ASP A 1 169 ? -15.149 -4.357 11.906 1.00 96.12 169 ASP A O 1
ATOM 1342 N N . ASP A 1 170 ? -14.741 -5.475 9.994 1.00 96.94 170 ASP A N 1
ATOM 1343 C CA . ASP A 1 170 ? -14.001 -6.573 10.625 1.00 96.94 170 ASP A CA 1
ATOM 1344 C C . ASP A 1 170 ? -12.790 -6.056 11.423 1.00 96.94 170 ASP A C 1
ATOM 1346 O O . ASP A 1 170 ? -12.472 -6.541 12.514 1.00 96.94 170 ASP A O 1
ATOM 1350 N N . LEU A 1 171 ? -12.072 -5.060 10.887 1.00 96.50 171 LEU A N 1
ATOM 1351 C CA . LEU A 1 171 ? -10.942 -4.432 11.570 1.00 96.50 171 LEU A CA 1
ATOM 1352 C C . LEU A 1 171 ? -11.395 -3.708 12.841 1.00 96.50 171 LEU A C 1
ATOM 1354 O O . LEU A 1 171 ? -10.740 -3.819 13.879 1.00 96.50 171 LEU A O 1
ATOM 1358 N N . GLN A 1 172 ? -12.488 -2.949 12.781 1.00 95.50 172 GLN A N 1
ATOM 1359 C CA . GLN A 1 172 ? -13.017 -2.245 13.946 1.00 95.50 172 GLN A CA 1
ATOM 1360 C C . GLN A 1 172 ? -13.507 -3.217 15.016 1.00 95.50 172 GLN A C 1
ATOM 1362 O O . GLN A 1 172 ? -13.200 -3.005 16.190 1.00 95.50 172 GLN A O 1
ATOM 1367 N N . GLU A 1 173 ? -14.173 -4.302 14.627 1.00 95.69 173 GLU A N 1
ATOM 1368 C CA . GLU A 1 173 ? -14.601 -5.352 15.548 1.00 95.69 173 GLU A CA 1
ATOM 1369 C C . GLU A 1 173 ? -13.399 -5.995 16.252 1.00 95.69 173 GLU A C 1
ATOM 1371 O O . GLU A 1 173 ? -13.328 -5.995 17.485 1.00 95.69 173 GLU A O 1
ATOM 1376 N N . ARG A 1 174 ? -12.381 -6.440 15.495 1.00 95.19 174 ARG A N 1
ATOM 1377 C CA . ARG A 1 174 ? -11.138 -6.985 16.075 1.00 95.19 174 ARG A CA 1
ATOM 1378 C C . ARG A 1 174 ? -10.484 -6.004 17.045 1.00 95.19 174 ARG A C 1
ATOM 1380 O O . ARG A 1 174 ? -9.959 -6.408 18.083 1.00 95.19 174 ARG A O 1
ATOM 1387 N N . ARG A 1 175 ? -10.488 -4.710 16.728 1.00 94.12 175 ARG A N 1
ATOM 1388 C CA . ARG A 1 175 ? -9.897 -3.670 17.582 1.00 94.12 175 ARG A CA 1
ATOM 1389 C C . ARG A 1 175 ? -10.711 -3.443 18.853 1.00 94.12 175 ARG A C 1
ATOM 1391 O O . ARG A 1 175 ? -10.113 -3.327 19.923 1.00 94.12 175 ARG A O 1
ATOM 1398 N N . ALA A 1 176 ? -12.038 -3.443 18.756 1.00 93.94 176 ALA A N 1
ATOM 1399 C CA . ALA A 1 176 ? -12.934 -3.326 19.900 1.00 93.94 176 ALA A CA 1
ATOM 1400 C C . ALA A 1 176 ? -12.768 -4.508 20.869 1.00 93.94 176 ALA A C 1
ATOM 1402 O O . ALA A 1 176 ? -12.612 -4.288 22.070 1.00 93.94 176 ALA A O 1
ATOM 1403 N N . LEU A 1 177 ? -12.695 -5.738 20.346 1.00 94.62 177 LEU A N 1
ATOM 1404 C CA . LEU A 1 177 ? -12.456 -6.953 21.137 1.00 94.62 177 LEU A CA 1
ATOM 1405 C C . LEU A 1 177 ? -11.110 -6.926 21.878 1.00 94.62 177 LEU A C 1
ATOM 1407 O O . LEU A 1 177 ? -11.011 -7.412 23.001 1.00 94.62 177 LEU A O 1
ATOM 1411 N N . ASN A 1 178 ? -10.089 -6.303 21.287 1.00 92.94 178 ASN A N 1
ATOM 1412 C CA . ASN A 1 178 ? -8.774 -6.117 21.910 1.00 92.94 178 ASN A CA 1
ATOM 1413 C C . ASN A 1 178 ? -8.676 -4.848 22.784 1.00 92.94 178 ASN A C 1
ATOM 1415 O O . ASN A 1 178 ? -7.586 -4.485 23.227 1.00 92.94 178 ASN A O 1
ATOM 1419 N N . GLY A 1 179 ? -9.785 -4.139 23.024 1.00 93.81 179 GLY A N 1
ATOM 1420 C CA . GLY A 1 179 ? -9.815 -2.939 23.866 1.00 93.81 179 GLY A CA 1
ATOM 1421 C C . GLY A 1 179 ? -9.078 -1.724 23.285 1.00 93.81 179 GLY A C 1
ATOM 1422 O O . GLY A 1 179 ? -8.748 -0.792 24.024 1.00 93.81 179 GLY A O 1
ATOM 1423 N N . ILE A 1 180 ? -8.812 -1.701 21.975 1.00 93.56 180 ILE A N 1
ATOM 1424 C CA . ILE A 1 180 ? -8.104 -0.607 21.301 1.00 93.56 180 ILE A CA 1
ATOM 1425 C C . ILE A 1 180 ? -9.078 0.550 21.050 1.00 93.56 180 ILE A C 1
ATOM 1427 O O . ILE A 1 180 ? -10.008 0.436 20.259 1.00 93.56 180 ILE A O 1
ATOM 1431 N N . LYS A 1 181 ? -8.834 1.699 21.694 1.00 90.50 181 LYS A N 1
ATOM 1432 C CA . LYS A 1 181 ? -9.713 2.889 21.633 1.00 90.50 181 LYS A CA 1
ATOM 1433 C C . LYS A 1 181 ? -9.221 4.009 20.713 1.00 90.50 181 LYS A C 1
ATOM 1435 O O . LYS A 1 181 ? -9.843 5.064 20.629 1.00 90.50 181 LYS A O 1
ATOM 1440 N N . THR A 1 182 ? -8.068 3.838 20.076 1.00 93.31 182 THR A N 1
ATOM 1441 C CA . THR A 1 182 ? -7.478 4.874 19.219 1.00 93.31 182 THR A CA 1
ATOM 1442 C C . THR A 1 182 ? -8.286 5.055 17.934 1.00 93.31 182 THR A C 1
ATOM 1444 O O . THR A 1 182 ? -8.922 4.124 17.449 1.00 93.31 182 THR A O 1
ATOM 1447 N N . SER A 1 183 ? -8.275 6.249 17.340 1.00 94.00 183 SER A N 1
ATOM 1448 C CA . SER A 1 183 ? -8.997 6.473 16.080 1.00 94.00 183 SER A CA 1
ATOM 1449 C C . SER A 1 183 ? -8.251 5.908 14.869 1.00 94.00 183 SER A C 1
ATOM 1451 O O . SER A 1 183 ? -8.890 5.453 13.927 1.00 94.00 183 SER A O 1
ATOM 1453 N N . THR A 1 184 ? -6.915 5.903 14.876 1.00 96.06 184 THR A N 1
ATOM 1454 C CA . THR A 1 184 ? -6.092 5.374 13.774 1.00 96.06 184 THR A CA 1
ATOM 1455 C C . THR A 1 184 ? -6.416 3.913 13.487 1.00 96.06 184 THR A C 1
ATOM 1457 O O . THR A 1 184 ? -6.389 3.108 14.407 1.00 96.06 184 THR A O 1
ATOM 1460 N N . LEU A 1 185 ? -6.674 3.556 12.227 1.00 96.50 185 LEU A N 1
ATOM 1461 C CA . LEU A 1 185 ? -7.069 2.190 11.872 1.00 96.50 185 LEU A CA 1
ATOM 1462 C C . LEU A 1 185 ? -5.911 1.194 11.989 1.00 96.50 185 LEU A C 1
ATOM 1464 O O . LEU A 1 185 ? -6.081 0.118 12.553 1.00 96.50 185 LEU A O 1
ATOM 1468 N N . ILE A 1 186 ? -4.724 1.572 11.505 1.00 97.38 186 ILE A N 1
ATOM 1469 C CA . ILE A 1 186 ? -3.537 0.713 11.541 1.00 97.38 186 ILE A CA 1
ATOM 1470 C C . ILE A 1 186 ? -2.738 0.970 12.821 1.00 97.38 186 ILE A C 1
ATOM 1472 O O . ILE A 1 186 ? -1.976 1.941 12.938 1.00 97.38 186 ILE A O 1
ATOM 1476 N N . THR A 1 187 ? -2.908 0.077 13.791 1.00 96.38 187 THR A N 1
ATOM 1477 C CA . THR A 1 187 ? -2.242 0.131 15.095 1.00 96.38 187 THR A CA 1
ATOM 1478 C C . THR A 1 187 ? -1.279 -1.029 15.282 1.00 96.38 187 THR A C 1
ATOM 1480 O O . THR A 1 187 ? -1.271 -1.985 14.513 1.00 96.38 187 THR A O 1
ATOM 1483 N N . ASN A 1 188 ? -0.442 -0.942 16.310 1.00 93.50 188 ASN A N 1
ATOM 1484 C CA . ASN A 1 188 ? 0.237 -2.099 16.851 1.00 93.50 188 ASN A CA 1
ATOM 1485 C C . ASN A 1 188 ? -0.688 -2.898 17.790 1.00 93.50 188 ASN A C 1
ATOM 1487 O O . ASN A 1 188 ? -1.805 -2.466 18.088 1.00 93.50 188 ASN A O 1
ATOM 1491 N N . THR A 1 189 ? -0.199 -4.026 18.302 1.00 90.56 189 THR A N 1
ATOM 1492 C CA . THR A 1 189 ? -0.898 -4.864 19.294 1.00 90.56 189 THR A CA 1
ATOM 1493 C C . THR A 1 189 ? -1.288 -4.127 20.580 1.00 90.56 189 THR A C 1
ATOM 1495 O O . THR A 1 189 ? -2.288 -4.471 21.197 1.00 90.56 189 THR A O 1
ATOM 1498 N N . SER A 1 190 ? -0.549 -3.087 20.974 1.00 90.25 190 SER A N 1
ATOM 1499 C CA . SER A 1 190 ? -0.874 -2.232 22.128 1.00 90.25 190 SER A CA 1
ATOM 1500 C C . SER A 1 190 ? -1.867 -1.106 21.799 1.00 90.25 190 SER A C 1
ATOM 1502 O O . SER A 1 190 ? -2.135 -0.256 22.645 1.00 90.25 190 SER A O 1
ATOM 1504 N N . GLY A 1 191 ? -2.374 -1.038 20.564 1.00 91.81 191 GLY A N 1
ATOM 1505 C CA . GLY A 1 191 ? -3.305 -0.004 20.111 1.00 91.81 191 GLY A CA 1
ATOM 1506 C C . GLY A 1 191 ? -2.669 1.338 19.735 1.00 91.81 191 GLY A C 1
ATOM 1507 O O . GLY A 1 191 ? -3.389 2.260 19.346 1.00 91.81 191 GLY A O 1
ATOM 1508 N N . LEU A 1 192 ? -1.340 1.469 19.797 1.00 93.81 192 LEU A N 1
ATOM 1509 C CA . LEU A 1 192 ? -0.618 2.660 19.342 1.00 93.81 192 LEU A CA 1
ATOM 1510 C C . LEU A 1 192 ? -0.513 2.668 17.818 1.00 93.81 192 LEU A C 1
ATOM 1512 O O . LEU A 1 192 ? -0.373 1.625 17.190 1.00 93.81 192 LEU A O 1
ATOM 1516 N N . ARG A 1 193 ? -0.521 3.850 17.202 1.00 94.88 193 ARG A N 1
ATOM 1517 C CA . ARG A 1 193 ? -0.355 3.989 15.749 1.00 94.88 193 ARG A CA 1
ATOM 1518 C C . ARG A 1 193 ? 0.927 3.307 15.259 1.00 94.88 193 ARG A C 1
ATOM 1520 O O . ARG A 1 193 ? 2.011 3.561 15.787 1.00 94.88 193 ARG A O 1
ATOM 1527 N N . MET A 1 194 ? 0.818 2.517 14.190 1.00 96.00 194 MET A N 1
ATOM 1528 C CA . MET A 1 194 ? 1.989 1.917 13.554 1.00 96.00 194 MET A CA 1
ATOM 1529 C C . MET A 1 194 ? 2.873 3.001 12.915 1.00 96.00 194 MET A C 1
ATOM 1531 O O . MET A 1 194 ? 2.402 3.844 12.146 1.00 96.00 194 MET A O 1
ATOM 1535 N N . SER A 1 195 ? 4.171 2.985 13.223 1.00 9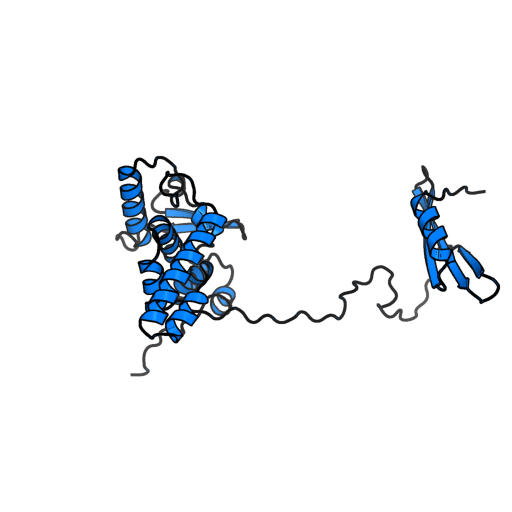6.44 195 SER A N 1
ATOM 1536 C CA . SER A 1 195 ? 5.144 3.900 12.616 1.00 96.44 195 SER A CA 1
ATOM 1537 C C . SER A 1 195 ? 5.641 3.382 11.261 1.00 96.44 195 SER A C 1
ATOM 1539 O O . SER A 1 195 ? 5.559 2.192 10.964 1.00 96.44 195 SER A O 1
ATOM 1541 N N . GLN A 1 196 ? 6.220 4.265 10.440 1.00 96.12 196 GLN A N 1
ATOM 1542 C CA . GLN A 1 196 ? 6.834 3.867 9.163 1.00 96.12 196 GLN A CA 1
ATOM 1543 C C . GLN 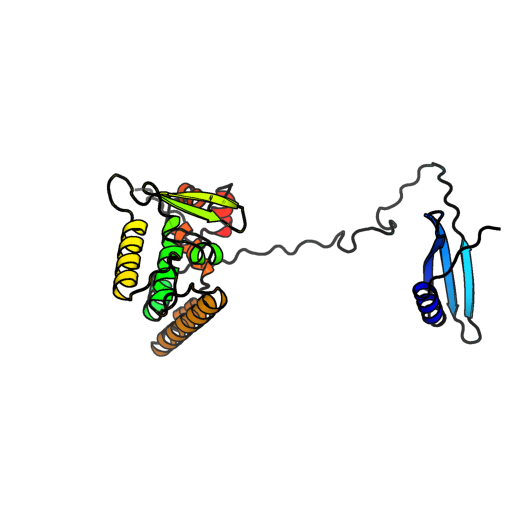A 1 196 ? 7.975 2.859 9.357 1.00 96.12 196 GLN A C 1
ATOM 1545 O O . GLN A 1 196 ? 8.087 1.900 8.598 1.00 96.12 196 GLN A O 1
ATOM 1550 N N . GLN A 1 197 ? 8.798 3.051 10.393 1.00 97.00 197 GLN A N 1
ATOM 1551 C CA . GLN A 1 197 ? 9.884 2.124 10.706 1.00 97.00 197 GLN A CA 1
ATOM 1552 C C . GLN A 1 197 ? 9.342 0.758 11.128 1.00 97.00 197 GLN A C 1
ATOM 1554 O O . GLN A 1 197 ? 9.861 -0.269 10.707 1.00 97.00 197 GLN A O 1
ATOM 1559 N N . MET A 1 198 ? 8.271 0.742 11.921 1.00 97.69 198 MET A N 1
ATOM 1560 C CA . MET A 1 198 ? 7.626 -0.492 12.357 1.00 97.69 198 MET A CA 1
ATOM 1561 C C . MET A 1 198 ? 7.010 -1.254 11.181 1.00 97.69 198 MET A C 1
ATOM 1563 O O . MET A 1 198 ? 7.232 -2.456 11.068 1.00 97.69 198 MET A O 1
ATOM 1567 N N . LEU A 1 199 ? 6.310 -0.556 10.279 1.00 98.00 199 LEU A N 1
ATOM 1568 C CA . LEU A 1 199 ? 5.793 -1.144 9.041 1.00 98.00 199 LEU A CA 1
ATOM 1569 C C . LEU A 1 199 ? 6.925 -1.775 8.223 1.00 98.00 199 LEU A C 1
ATOM 1571 O O . LEU A 1 199 ? 6.804 -2.915 7.787 1.00 98.00 199 LEU A O 1
ATOM 1575 N N . ARG A 1 200 ? 8.039 -1.052 8.053 1.00 97.50 200 ARG A N 1
ATOM 1576 C CA . ARG A 1 200 ? 9.209 -1.543 7.319 1.00 97.50 200 ARG A CA 1
ATOM 1577 C C . ARG A 1 200 ? 9.804 -2.794 7.959 1.00 97.50 200 ARG A C 1
ATOM 1579 O O . ARG A 1 200 ? 10.008 -3.774 7.256 1.00 97.50 200 ARG A O 1
ATOM 1586 N N . ASN A 1 201 ? 10.030 -2.779 9.270 1.00 97.88 201 ASN A N 1
ATOM 1587 C CA . ASN A 1 201 ? 10.604 -3.920 9.983 1.00 97.88 201 ASN A CA 1
ATOM 1588 C C . ASN A 1 201 ? 9.711 -5.161 9.862 1.00 97.88 201 ASN A C 1
ATOM 1590 O O . ASN A 1 201 ? 10.198 -6.231 9.515 1.00 97.88 201 ASN A O 1
ATOM 1594 N N . ARG A 1 202 ? 8.398 -5.006 10.083 1.00 97.81 202 ARG A N 1
ATOM 1595 C CA . ARG A 1 202 ? 7.428 -6.107 9.961 1.00 97.81 2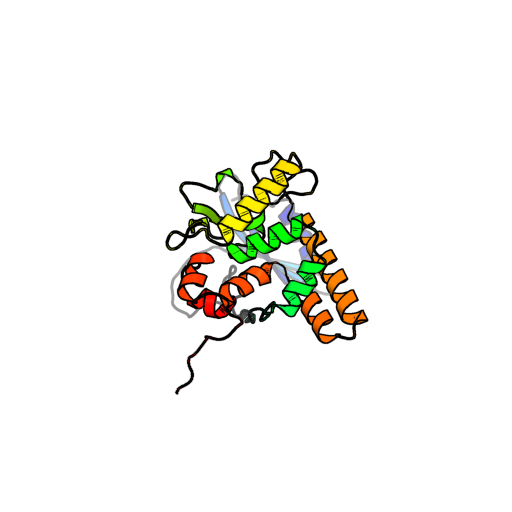02 ARG A CA 1
ATOM 1596 C C . ARG A 1 202 ? 7.342 -6.634 8.533 1.00 97.81 202 ARG A C 1
ATOM 1598 O O . ARG A 1 202 ? 7.230 -7.838 8.336 1.00 97.81 202 ARG A O 1
ATOM 1605 N N . TRP A 1 203 ? 7.408 -5.744 7.543 1.00 98.19 203 TRP A N 1
ATOM 1606 C CA . TRP A 1 203 ? 7.441 -6.122 6.133 1.00 98.19 203 TRP A CA 1
ATOM 1607 C C . TRP A 1 203 ? 8.698 -6.919 5.784 1.00 98.19 203 TRP A C 1
ATOM 1609 O O . TRP A 1 203 ? 8.605 -7.962 5.145 1.00 98.19 203 TRP A O 1
ATOM 1619 N N . ASP A 1 204 ? 9.871 -6.447 6.209 1.00 98.19 204 ASP A N 1
ATOM 1620 C CA . ASP A 1 204 ? 11.145 -7.125 5.964 1.00 98.19 204 ASP A CA 1
ATOM 1621 C C . ASP A 1 204 ? 11.173 -8.505 6.642 1.00 98.19 204 ASP A C 1
ATOM 1623 O O . ASP A 1 204 ? 11.562 -9.485 6.010 1.00 98.19 204 ASP A O 1
ATOM 1627 N N . GLU A 1 205 ? 10.659 -8.612 7.870 1.00 98.25 205 GLU A N 1
ATOM 1628 C CA . GLU A 1 205 ? 10.527 -9.882 8.589 1.00 98.25 205 GLU A CA 1
ATOM 1629 C C . GLU A 1 205 ? 9.573 -10.862 7.888 1.00 98.25 205 GLU A C 1
ATOM 1631 O O . GLU A 1 205 ? 9.933 -12.020 7.671 1.00 98.25 205 GLU A O 1
ATOM 1636 N N . ALA A 1 206 ? 8.372 -10.415 7.500 1.00 98.50 206 ALA A N 1
ATOM 1637 C CA . ALA A 1 206 ? 7.391 -11.264 6.821 1.00 98.50 206 ALA A CA 1
ATOM 1638 C C . ALA A 1 206 ? 7.922 -11.775 5.473 1.00 98.50 206 ALA A C 1
ATOM 1640 O O . ALA A 1 206 ? 7.774 -12.954 5.150 1.00 98.50 206 ALA A O 1
ATOM 1641 N N . ARG A 1 207 ? 8.598 -10.907 4.708 1.00 97.94 207 ARG A N 1
ATOM 1642 C CA . ARG A 1 207 ? 9.228 -11.286 3.439 1.00 97.94 207 ARG A CA 1
ATOM 1643 C C . ARG A 1 207 ? 10.360 -12.273 3.619 1.00 97.94 207 ARG A C 1
ATOM 1645 O O . ARG A 1 207 ? 10.430 -13.225 2.851 1.00 97.94 207 ARG A O 1
ATOM 1652 N N . GLU A 1 208 ? 11.235 -12.069 4.600 1.00 98.31 208 GLU A N 1
ATOM 1653 C CA . GLU A 1 208 ? 12.349 -12.993 4.799 1.00 98.31 208 GLU A CA 1
ATOM 1654 C C . GLU A 1 208 ? 11.843 -14.365 5.251 1.00 98.31 208 GLU A C 1
ATOM 1656 O O . GLU A 1 208 ? 12.252 -15.373 4.681 1.00 98.31 208 GLU A O 1
ATOM 1661 N N . LYS A 1 209 ? 10.867 -14.423 6.169 1.00 98.56 209 LYS A N 1
ATOM 1662 C CA . LYS A 1 209 ? 10.214 -15.688 6.551 1.00 98.56 209 LYS A CA 1
ATOM 1663 C C . LYS A 1 209 ? 9.586 -16.394 5.349 1.00 98.56 209 LYS A C 1
ATOM 1665 O O . LYS A 1 209 ? 9.793 -17.592 5.164 1.00 98.56 209 LYS A O 1
ATOM 1670 N N . ALA A 1 210 ? 8.855 -15.656 4.514 1.00 98.50 210 ALA A N 1
ATOM 1671 C CA . ALA A 1 210 ? 8.219 -16.208 3.321 1.00 98.50 210 ALA A CA 1
ATOM 1672 C C . ALA A 1 210 ? 9.251 -16.701 2.293 1.00 98.50 210 ALA A C 1
ATOM 1674 O O . ALA A 1 210 ? 9.086 -17.775 1.721 1.00 98.50 210 ALA A O 1
ATOM 1675 N N . ALA A 1 211 ? 10.347 -15.964 2.100 1.00 98.31 211 ALA A N 1
ATOM 1676 C CA . ALA A 1 211 ? 11.405 -16.334 1.168 1.00 98.31 211 ALA A CA 1
ATOM 1677 C C . ALA A 1 211 ? 12.217 -17.548 1.644 1.00 98.31 211 ALA A C 1
ATOM 1679 O O . ALA A 1 211 ? 12.543 -18.412 0.832 1.00 98.31 211 ALA A O 1
ATOM 1680 N N . VAL A 1 212 ? 12.526 -17.634 2.944 1.00 98.44 212 VAL A N 1
ATOM 1681 C CA . VAL A 1 212 ? 13.176 -18.808 3.549 1.00 98.44 212 VAL A CA 1
ATOM 1682 C C . VAL A 1 212 ? 12.293 -20.038 3.385 1.00 98.44 212 VAL A C 1
ATOM 1684 O O . VAL A 1 212 ? 12.790 -21.072 2.947 1.00 98.44 212 VAL A O 1
ATOM 1687 N N . LYS A 1 213 ? 10.987 -19.915 3.657 1.00 98.25 213 LYS A N 1
ATOM 1688 C CA . LYS A 1 213 ? 10.031 -21.007 3.452 1.00 98.25 213 LYS A CA 1
ATOM 1689 C C . LYS A 1 213 ? 9.993 -21.458 1.988 1.00 98.25 213 LYS A C 1
ATOM 1691 O O . LYS A 1 213 ? 10.211 -22.630 1.723 1.00 98.25 213 LYS A O 1
ATOM 1696 N N . ALA A 1 214 ? 9.829 -20.531 1.042 1.00 97.88 214 ALA A N 1
ATOM 1697 C CA . ALA A 1 214 ? 9.814 -20.859 -0.386 1.00 97.88 214 ALA A CA 1
ATOM 1698 C C . ALA A 1 214 ? 11.120 -21.532 -0.850 1.00 97.88 214 ALA A C 1
ATOM 1700 O O . ALA A 1 214 ? 11.087 -22.479 -1.628 1.0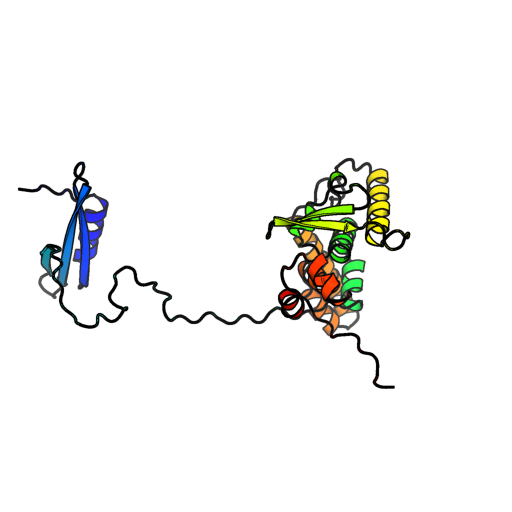0 97.88 214 ALA A O 1
ATOM 1701 N N . SER A 1 215 ? 12.273 -21.090 -0.331 1.00 97.50 215 SER A N 1
ATOM 1702 C CA . SER A 1 215 ? 13.565 -21.733 -0.616 1.00 97.50 215 SER A CA 1
ATOM 1703 C C . SER A 1 215 ? 13.664 -23.140 -0.021 1.00 97.50 215 SER A C 1
ATOM 1705 O O . SER A 1 215 ? 14.205 -24.027 -0.676 1.00 97.50 215 SER A O 1
ATOM 1707 N N . ALA A 1 216 ? 13.147 -23.356 1.192 1.00 97.25 216 ALA A N 1
ATOM 1708 C CA . ALA A 1 216 ? 13.098 -24.676 1.823 1.00 97.25 216 ALA A CA 1
ATOM 1709 C C . ALA A 1 216 ? 12.172 -25.643 1.065 1.00 97.25 216 ALA A C 1
ATOM 1711 O O . ALA A 1 216 ? 12.491 -26.823 0.950 1.00 97.25 216 ALA A O 1
ATOM 1712 N N . ASP A 1 217 ? 11.091 -25.123 0.482 1.00 96.69 217 ASP A N 1
ATOM 1713 C CA . ASP A 1 217 ? 10.159 -25.868 -0.371 1.00 96.69 217 ASP A CA 1
ATOM 1714 C C . ASP A 1 217 ? 10.719 -26.111 -1.796 1.00 96.69 217 ASP A C 1
ATOM 1716 O O . ASP A 1 217 ? 10.070 -26.742 -2.628 1.00 96.69 217 ASP A O 1
ATOM 1720 N N . GLY A 1 218 ? 11.936 -25.633 -2.093 1.00 96.81 218 GLY A N 1
ATOM 1721 C CA . GLY A 1 218 ? 12.629 -25.822 -3.373 1.00 96.81 218 GLY A CA 1
ATOM 1722 C C . GLY A 1 218 ? 12.320 -24.769 -4.445 1.00 96.81 218 GLY A C 1
ATOM 1723 O O . GLY A 1 218 ? 12.938 -24.783 -5.511 1.00 96.81 218 GLY A O 1
ATOM 1724 N N . ASP A 1 219 ? 11.431 -23.811 -4.173 1.00 97.25 219 ASP A N 1
ATOM 1725 C CA . ASP A 1 219 ? 11.065 -22.743 -5.106 1.00 97.25 219 ASP A CA 1
ATOM 1726 C C . ASP A 1 219 ? 11.952 -21.499 -4.922 1.00 97.25 219 ASP A C 1
ATOM 1728 O O . ASP A 1 219 ? 11.604 -20.479 -4.311 1.00 97.25 219 ASP A O 1
ATOM 1732 N N . THR A 1 220 ? 13.161 -21.595 -5.471 1.00 96.62 220 THR A N 1
ATOM 1733 C CA . THR A 1 220 ? 14.142 -20.500 -5.447 1.00 96.62 220 THR A CA 1
ATOM 1734 C C . THR A 1 220 ? 13.675 -19.267 -6.226 1.00 96.62 220 THR A C 1
ATOM 1736 O O . THR A 1 220 ? 13.981 -18.140 -5.826 1.00 96.62 220 THR A O 1
ATOM 1739 N N . ALA A 1 221 ? 12.899 -19.447 -7.299 1.00 97.12 221 ALA A N 1
ATOM 1740 C CA . ALA A 1 221 ? 12.371 -18.348 -8.104 1.00 97.12 221 ALA A CA 1
ATOM 1741 C C . ALA A 1 221 ? 11.340 -17.527 -7.316 1.00 97.12 221 ALA A C 1
ATOM 1743 O O . ALA A 1 221 ? 11.433 -16.294 -7.268 1.00 97.12 221 ALA A O 1
ATOM 1744 N N . LEU A 1 222 ? 10.414 -18.200 -6.627 1.00 97.25 222 LEU A N 1
ATOM 1745 C CA . LEU A 1 222 ? 9.459 -17.557 -5.731 1.00 97.25 222 LEU A CA 1
ATOM 1746 C C . LEU A 1 222 ? 10.175 -16.829 -4.592 1.00 97.25 222 LEU A C 1
ATOM 1748 O O . LEU A 1 222 ? 9.856 -15.675 -4.312 1.00 97.25 222 LEU A O 1
ATOM 1752 N N . ALA A 1 223 ? 11.193 -17.443 -3.984 1.00 97.75 223 ALA A N 1
ATOM 1753 C CA . ALA A 1 223 ? 11.965 -16.804 -2.922 1.00 97.75 223 ALA A CA 1
ATOM 1754 C C . ALA A 1 223 ? 12.668 -15.512 -3.381 1.00 97.75 223 ALA A C 1
ATOM 1756 O O . ALA A 1 223 ? 12.671 -14.514 -2.653 1.00 97.75 223 ALA A O 1
ATOM 1757 N N . ILE A 1 224 ? 13.241 -15.496 -4.591 1.00 97.56 224 ILE A N 1
ATOM 1758 C CA . ILE A 1 224 ? 13.827 -14.284 -5.189 1.00 97.56 224 ILE A CA 1
ATOM 1759 C C . ILE A 1 224 ? 12.740 -13.228 -5.408 1.00 97.56 224 ILE A C 1
ATOM 1761 O O . ILE A 1 224 ? 12.926 -12.068 -5.029 1.00 97.56 224 ILE A O 1
ATOM 1765 N N . SER A 1 225 ? 11.598 -13.625 -5.973 1.00 97.56 225 SER A N 1
ATOM 1766 C CA . SER A 1 225 ? 10.481 -12.713 -6.220 1.00 97.56 225 SER A CA 1
ATOM 1767 C C . SER A 1 225 ? 9.952 -12.095 -4.921 1.00 97.56 225 SER A C 1
ATOM 1769 O O . SER A 1 225 ? 9.819 -10.873 -4.838 1.00 97.56 225 SER A O 1
ATOM 1771 N N . ILE A 1 226 ? 9.753 -12.893 -3.867 1.00 98.19 226 ILE A N 1
ATOM 1772 C CA . ILE A 1 226 ? 9.331 -12.430 -2.535 1.00 98.19 226 ILE A CA 1
ATOM 1773 C C . ILE A 1 226 ? 10.309 -11.389 -1.978 1.00 98.19 226 ILE A C 1
ATOM 1775 O O . ILE A 1 226 ? 9.887 -10.328 -1.513 1.00 98.19 226 ILE A O 1
ATOM 1779 N N . ARG A 1 227 ? 11.625 -11.637 -2.056 1.00 97.50 227 ARG A N 1
ATOM 1780 C CA . ARG A 1 227 ? 12.640 -10.685 -1.560 1.00 97.50 227 ARG A CA 1
ATOM 1781 C C . ARG A 1 227 ? 12.637 -9.365 -2.319 1.00 97.50 227 ARG A C 1
ATOM 1783 O O . ARG A 1 227 ? 12.991 -8.326 -1.753 1.00 97.50 227 ARG A O 1
ATOM 1790 N N . GLN A 1 228 ? 12.213 -9.376 -3.578 1.00 97.19 228 GLN A N 1
ATOM 1791 C CA . GLN A 1 228 ? 12.052 -8.157 -4.356 1.00 97.19 228 GLN A CA 1
ATOM 1792 C C . GLN A 1 228 ? 10.770 -7.400 -4.007 1.00 97.19 228 GLN A C 1
ATOM 1794 O O . GLN A 1 228 ? 10.782 -6.184 -4.162 1.00 97.19 228 GLN A O 1
ATOM 1799 N N . PHE A 1 229 ? 9.712 -8.044 -3.507 1.00 97.75 229 PHE A N 1
ATOM 1800 C CA . PHE A 1 229 ? 8.420 -7.402 -3.242 1.00 97.75 229 PHE A CA 1
ATOM 1801 C C . PHE A 1 229 ? 8.537 -6.243 -2.240 1.00 97.75 229 PHE A C 1
ATOM 1803 O O . PHE A 1 229 ? 8.917 -6.438 -1.090 1.00 97.75 229 PHE A O 1
ATOM 1810 N N . GLN A 1 230 ? 8.212 -5.011 -2.630 1.00 97.25 230 GLN A N 1
ATOM 1811 C CA . GLN A 1 230 ? 8.200 -3.860 -1.720 1.00 97.25 230 GLN A CA 1
ATOM 1812 C C . GLN A 1 230 ? 6.761 -3.500 -1.342 1.00 97.25 230 GLN A C 1
ATOM 1814 O O . GLN A 1 230 ? 5.871 -3.579 -2.177 1.00 97.25 230 GLN A O 1
ATOM 1819 N N . PHE A 1 231 ? 6.522 -3.001 -0.123 1.00 97.94 231 PHE A N 1
ATOM 1820 C CA . PHE A 1 231 ? 5.164 -2.632 0.318 1.00 97.94 231 PHE A CA 1
ATOM 1821 C C . PHE A 1 231 ? 4.504 -1.592 -0.611 1.00 97.94 231 PHE A C 1
ATOM 1823 O O . PHE A 1 231 ? 3.301 -1.607 -0.843 1.00 97.94 231 PHE A O 1
ATOM 1830 N N . LYS A 1 232 ? 5.286 -0.689 -1.219 1.00 96.06 232 LYS A N 1
ATOM 1831 C CA . LYS A 1 232 ? 4.752 0.265 -2.209 1.00 96.06 232 LYS A CA 1
ATOM 1832 C C . LYS A 1 232 ? 4.256 -0.403 -3.501 1.00 96.06 232 LYS A C 1
ATOM 1834 O O . LYS A 1 232 ? 3.475 0.221 -4.214 1.00 96.06 232 LYS A O 1
ATOM 1839 N N . ASP A 1 233 ? 4.698 -1.625 -3.803 1.00 97.12 233 ASP A N 1
ATOM 1840 C CA . ASP A 1 233 ? 4.293 -2.365 -5.001 1.00 97.12 233 ASP A CA 1
ATOM 1841 C C . ASP A 1 233 ? 2.839 -2.877 -4.872 1.00 97.12 233 ASP A C 1
ATOM 1843 O O . ASP A 1 233 ? 2.198 -3.161 -5.884 1.00 97.12 233 ASP A O 1
ATOM 1847 N N . ILE A 1 234 ? 2.263 -2.882 -3.657 1.00 97.88 234 ILE A N 1
ATOM 1848 C CA . ILE A 1 234 ? 0.824 -3.117 -3.416 1.00 97.88 234 ILE A CA 1
ATOM 1849 C C . ILE A 1 234 ? -0.028 -2.105 -4.193 1.00 97.88 234 ILE A C 1
ATOM 1851 O O . ILE A 1 234 ? -1.048 -2.450 -4.784 1.00 97.88 234 ILE A O 1
ATOM 1855 N N . ARG A 1 235 ? 0.427 -0.851 -4.275 1.00 96.31 235 ARG A N 1
ATOM 1856 C CA . ARG A 1 235 ? -0.270 0.197 -5.026 1.00 96.31 235 ARG A CA 1
ATOM 1857 C C . ARG A 1 235 ? -0.287 -0.071 -6.534 1.00 96.31 235 ARG A C 1
ATOM 1859 O O . ARG A 1 235 ? -1.282 0.228 -7.188 1.00 96.31 235 ARG A O 1
ATOM 1866 N N . SER A 1 236 ? 0.796 -0.612 -7.098 1.00 95.12 236 SER A N 1
ATOM 1867 C CA . SER A 1 236 ? 0.819 -1.048 -8.504 1.00 95.12 236 SER A CA 1
ATOM 1868 C C . SER A 1 236 ? 0.022 -2.331 -8.729 1.00 95.12 236 SER A C 1
ATOM 1870 O O . SER A 1 236 ? -0.593 -2.460 -9.783 1.00 95.12 236 SER A O 1
ATOM 1872 N N . LYS A 1 237 ? -0.027 -3.243 -7.746 1.00 96.62 237 LYS A N 1
ATOM 1873 C CA . LYS A 1 237 ? -0.913 -4.416 -7.780 1.00 96.62 237 LYS A CA 1
ATOM 1874 C C . LYS A 1 237 ? -2.377 -3.976 -7.884 1.00 96.62 237 LYS A C 1
ATOM 1876 O O . LYS A 1 237 ? -3.025 -4.310 -8.867 1.00 96.62 237 LYS A O 1
ATOM 1881 N N . ALA A 1 238 ? -2.836 -3.117 -6.971 1.00 96.38 238 ALA A N 1
ATOM 1882 C CA . ALA A 1 238 ? -4.195 -2.568 -6.985 1.00 96.38 238 ALA A CA 1
ATOM 1883 C C . ALA A 1 238 ? -4.533 -1.876 -8.319 1.00 96.38 238 ALA A C 1
ATOM 1885 O O . ALA A 1 238 ? -5.560 -2.148 -8.930 1.00 96.38 238 ALA A O 1
ATOM 1886 N N . ALA A 1 239 ? -3.630 -1.032 -8.833 1.00 95.56 239 ALA A N 1
ATOM 1887 C CA . ALA A 1 239 ? -3.822 -0.379 -10.131 1.00 95.56 239 ALA A CA 1
ATOM 1888 C C . ALA A 1 239 ? -3.827 -1.350 -11.327 1.00 95.56 239 ALA A C 1
ATOM 1890 O O . ALA A 1 239 ? -4.359 -1.007 -12.383 1.00 95.56 239 ALA A O 1
ATOM 1891 N N . SER A 1 240 ? -3.208 -2.526 -11.183 1.00 94.75 240 SER A N 1
ATOM 1892 C CA . SER A 1 240 ? -3.134 -3.561 -12.218 1.00 94.75 240 SER A CA 1
ATOM 1893 C C . SER A 1 240 ? -4.342 -4.496 -12.246 1.00 94.75 240 SER A C 1
ATOM 1895 O O . SER A 1 240 ? -4.528 -5.222 -13.217 1.00 94.75 240 SER A O 1
ATOM 1897 N N . GLU A 1 241 ? -5.191 -4.465 -11.228 1.00 94.31 241 GLU A N 1
ATOM 1898 C CA . GLU A 1 241 ? -6.310 -5.408 -11.097 1.00 94.31 241 GLU A CA 1
ATOM 1899 C C . GLU A 1 241 ? -7.674 -4.739 -11.309 1.00 94.31 241 GLU A C 1
ATOM 1901 O O . GLU A 1 241 ? -8.697 -5.411 -11.325 1.00 94.31 241 GLU A O 1
ATOM 1906 N N . ILE A 1 242 ? -7.691 -3.425 -11.554 1.00 93.06 242 ILE A N 1
ATOM 1907 C CA . ILE A 1 242 ? -8.900 -2.633 -11.821 1.00 93.06 242 ILE A CA 1
ATOM 1908 C C . ILE A 1 242 ? -8.750 -1.803 -13.098 1.00 93.06 242 ILE A C 1
ATOM 1910 O O . ILE A 1 242 ? -7.638 -1.427 -13.473 1.00 93.06 242 ILE A O 1
ATOM 1914 N N . GLU A 1 243 ? -9.861 -1.457 -13.745 1.00 92.94 243 GLU A N 1
ATOM 1915 C CA . GLU A 1 243 ? -9.870 -0.669 -14.986 1.00 92.94 243 GLU A CA 1
ATOM 1916 C C . GLU A 1 243 ? -9.013 0.604 -14.912 1.00 92.94 243 GLU A C 1
ATOM 1918 O O . GLU A 1 243 ? -9.034 1.323 -13.911 1.00 92.94 243 GLU A O 1
ATOM 1923 N N . LEU A 1 244 ? -8.262 0.909 -15.980 1.00 92.38 244 LEU A N 1
ATOM 1924 C CA . LEU A 1 244 ? -7.230 1.961 -15.983 1.00 92.38 244 LEU A CA 1
ATOM 1925 C C . LEU A 1 244 ? -7.771 3.332 -15.551 1.00 92.38 244 LEU A C 1
ATOM 1927 O O . LEU A 1 244 ? -7.141 4.043 -14.758 1.00 92.38 244 LEU A O 1
ATOM 1931 N N . THR A 1 245 ? -8.947 3.691 -16.060 1.00 93.88 245 THR A N 1
ATOM 1932 C CA . THR A 1 245 ? -9.612 4.965 -15.768 1.00 93.88 245 THR A CA 1
ATOM 1933 C C . THR A 1 245 ? -9.972 5.062 -14.281 1.00 93.88 245 THR A C 1
ATOM 1935 O O . THR A 1 245 ? -9.728 6.082 -13.626 1.00 93.88 245 THR A O 1
ATOM 1938 N N . HIS A 1 246 ? -10.478 3.966 -13.708 1.00 94.25 246 HIS A N 1
ATOM 1939 C CA . HIS A 1 246 ? -10.801 3.853 -12.292 1.00 94.25 246 HIS A CA 1
ATOM 1940 C C . HIS A 1 246 ? -9.533 3.849 -11.426 1.00 94.25 246 HIS A C 1
ATOM 1942 O O . HIS A 1 246 ? -9.444 4.638 -10.483 1.00 94.25 246 HIS A O 1
ATOM 1948 N N . ALA A 1 247 ? -8.510 3.072 -11.800 1.00 95.25 247 ALA A N 1
ATOM 1949 C CA . ALA A 1 247 ? -7.209 3.040 -11.135 1.00 95.25 247 ALA A CA 1
ATOM 1950 C C . ALA A 1 247 ? -6.591 4.437 -11.034 1.00 95.25 247 ALA A C 1
ATOM 1952 O O . ALA A 1 247 ? -6.154 4.857 -9.965 1.00 95.25 247 ALA A O 1
ATOM 1953 N N . SER A 1 248 ? -6.594 5.196 -12.131 1.00 95.75 248 SER A N 1
ATOM 1954 C CA . SER A 1 248 ? -6.053 6.556 -12.161 1.00 95.75 248 SER A CA 1
ATOM 1955 C C . SER A 1 248 ? -6.746 7.484 -11.157 1.00 95.75 248 SER A C 1
ATOM 1957 O O . SER A 1 248 ? -6.084 8.231 -10.424 1.00 95.75 248 SER A O 1
ATOM 1959 N N . ARG A 1 249 ? -8.080 7.393 -11.064 1.00 96.44 249 ARG A N 1
ATOM 1960 C CA . ARG A 1 249 ? -8.886 8.162 -10.104 1.00 96.44 249 ARG A CA 1
ATOM 1961 C C . ARG A 1 249 ? -8.607 7.735 -8.664 1.00 96.44 249 ARG A C 1
ATOM 1963 O O . ARG A 1 249 ? -8.340 8.610 -7.840 1.00 96.44 249 ARG A O 1
ATOM 1970 N N . LEU A 1 250 ? -8.593 6.430 -8.384 1.00 96.31 250 LEU A N 1
ATOM 1971 C CA . LEU A 1 250 ? -8.335 5.862 -7.055 1.00 96.31 250 LEU A CA 1
ATOM 1972 C C . LEU A 1 250 ? -6.935 6.222 -6.539 1.00 96.31 250 LEU A C 1
ATOM 1974 O O . LEU A 1 250 ? -6.760 6.659 -5.402 1.00 96.31 250 LEU A O 1
ATOM 1978 N N . LEU A 1 251 ? -5.922 6.126 -7.400 1.00 96.12 251 LEU A N 1
ATOM 1979 C CA . LEU A 1 251 ? -4.552 6.503 -7.061 1.00 96.12 251 LEU A CA 1
ATOM 1980 C C . LEU A 1 251 ? -4.388 8.024 -6.949 1.00 96.12 251 LEU A C 1
ATOM 1982 O O . LEU A 1 251 ? -3.389 8.506 -6.408 1.00 96.12 251 LEU A O 1
ATOM 1986 N N . GLY A 1 252 ? -5.355 8.806 -7.415 1.00 94.44 252 GLY A N 1
ATOM 1987 C CA . GLY A 1 252 ? -5.284 10.251 -7.343 1.00 94.44 252 GLY A CA 1
ATOM 1988 C C . GLY A 1 252 ? -4.312 10.855 -8.359 1.00 94.44 252 GLY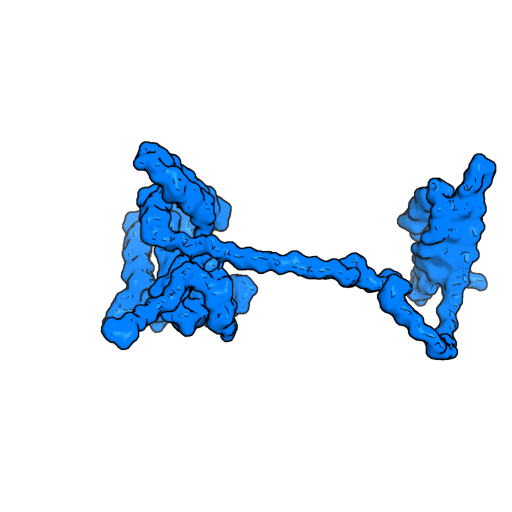 A C 1
ATOM 1989 O O . GLY A 1 252 ? -3.736 11.910 -8.108 1.00 94.44 252 GLY A O 1
ATOM 1990 N N . HIS A 1 253 ? -4.137 10.234 -9.522 1.00 95.00 253 HIS A N 1
ATOM 1991 C CA . HIS A 1 253 ? -3.342 10.821 -10.598 1.00 95.00 253 HIS A CA 1
ATOM 1992 C C . HIS A 1 253 ? -4.157 11.844 -11.396 1.00 95.00 253 HIS A C 1
ATOM 1994 O O . HIS A 1 253 ? -5.388 11.793 -11.426 1.00 95.00 253 HIS A O 1
ATOM 2000 N N . SER A 1 254 ? -3.469 12.830 -11.974 1.00 90.00 254 SER A N 1
ATOM 2001 C CA . SER A 1 254 ? -4.096 13.844 -12.835 1.00 90.00 254 SER A CA 1
ATOM 2002 C C . SER A 1 254 ? -4.329 13.323 -14.252 1.00 90.00 254 SER A C 1
ATOM 2004 O O . SER A 1 254 ? -5.277 13.742 -14.902 1.00 90.00 254 SER A O 1
ATOM 2006 N N . THR A 1 255 ? -3.480 12.405 -14.721 1.00 92.00 255 THR A N 1
ATOM 2007 C CA . THR A 1 255 ? -3.555 11.798 -16.054 1.00 92.00 255 THR A CA 1
ATOM 2008 C C . THR A 1 255 ? -3.444 10.279 -15.957 1.00 92.00 255 THR A C 1
ATOM 2010 O O . THR A 1 255 ? -2.717 9.747 -15.114 1.00 92.00 255 THR A O 1
ATOM 2013 N N . GLU A 1 256 ? -4.151 9.570 -16.837 1.00 93.75 256 GLU A N 1
ATOM 2014 C CA . GLU A 1 256 ? -4.102 8.102 -16.919 1.00 93.75 256 GLU A CA 1
ATOM 2015 C C . GLU A 1 256 ? -2.741 7.588 -17.389 1.00 93.75 256 GLU A C 1
ATOM 2017 O O . GLU A 1 256 ? -2.296 6.538 -16.933 1.00 93.75 256 GLU A O 1
ATOM 2022 N N . GLU A 1 257 ? -2.031 8.375 -18.199 1.00 92.25 257 GLU A N 1
ATOM 2023 C CA . GLU A 1 257 ? -0.697 8.051 -18.710 1.00 92.25 257 GLU A CA 1
ATOM 2024 C C . GLU A 1 257 ? 0.311 7.768 -17.585 1.00 92.25 257 GLU A C 1
ATOM 2026 O O . GLU A 1 257 ? 1.128 6.853 -17.682 1.00 92.25 257 GLU A O 1
ATOM 2031 N N . MET A 1 258 ? 0.218 8.493 -16.462 1.00 90.38 258 MET A N 1
ATOM 2032 C CA . MET A 1 258 ? 1.041 8.225 -15.277 1.00 90.38 258 MET A CA 1
ATOM 2033 C C . MET A 1 258 ? 0.756 6.833 -14.703 1.00 90.38 258 MET A C 1
ATOM 2035 O O . MET A 1 258 ? 1.678 6.096 -14.353 1.00 90.38 258 MET A O 1
ATOM 2039 N N . THR A 1 259 ? -0.519 6.458 -14.610 1.00 90.81 259 THR A N 1
ATOM 2040 C CA . THR A 1 259 ? -0.942 5.140 -14.120 1.00 90.81 259 THR A CA 1
ATOM 2041 C C . THR A 1 259 ? -0.495 4.043 -15.079 1.00 90.81 259 THR A C 1
ATOM 2043 O O . THR A 1 259 ? 0.116 3.070 -14.640 1.00 90.81 259 THR A O 1
ATOM 2046 N N . LYS A 1 260 ? -0.708 4.239 -16.384 1.00 90.75 260 LYS A N 1
ATOM 2047 C CA . LYS A 1 260 ? -0.323 3.301 -17.442 1.00 90.75 260 LYS A CA 1
ATOM 2048 C C . LYS A 1 260 ? 1.185 3.053 -17.467 1.00 90.75 260 LYS A C 1
ATOM 2050 O O . LYS A 1 260 ? 1.617 1.910 -17.479 1.00 90.75 260 LYS A O 1
ATOM 2055 N N . LYS A 1 261 ? 1.996 4.110 -17.404 1.00 88.06 261 LYS A N 1
ATOM 2056 C CA . LYS A 1 261 ? 3.458 3.996 -17.474 1.00 88.06 261 LYS A CA 1
ATOM 2057 C C . LYS A 1 261 ? 4.093 3.497 -16.178 1.00 88.06 261 LYS A C 1
ATOM 2059 O O . LYS A 1 261 ? 5.077 2.767 -16.219 1.00 88.06 261 LYS A O 1
ATOM 2064 N N . VAL A 1 262 ? 3.596 3.948 -15.023 1.00 88.12 262 VAL A N 1
ATOM 2065 C CA . VAL A 1 262 ? 4.298 3.762 -13.740 1.00 88.12 262 VAL A CA 1
ATOM 2066 C C . VAL A 1 262 ? 3.648 2.717 -12.852 1.00 88.12 262 VAL A C 1
ATOM 2068 O O . VAL A 1 262 ? 4.359 2.157 -12.031 1.00 88.12 262 VAL A O 1
ATOM 2071 N N . TYR A 1 263 ? 2.363 2.396 -12.999 1.00 88.62 263 TYR A N 1
ATOM 2072 C CA . TYR A 1 263 ? 1.652 1.523 -12.052 1.00 88.62 263 TYR A CA 1
ATOM 2073 C C . TYR A 1 263 ? 0.996 0.295 -12.681 1.00 88.62 263 TYR A C 1
ATOM 2075 O O . TYR A 1 263 ? 0.692 -0.637 -11.941 1.00 88.62 263 TYR A O 1
ATOM 2083 N N . ARG A 1 264 ? 0.825 0.250 -14.007 1.00 90.31 264 ARG A N 1
ATOM 2084 C CA . ARG A 1 264 ? 0.386 -0.967 -14.692 1.00 90.31 264 ARG A CA 1
ATOM 2085 C C . ARG A 1 264 ? 1.520 -1.970 -14.854 1.00 90.31 264 ARG A C 1
ATOM 2087 O O . ARG A 1 264 ? 2.624 -1.606 -15.251 1.00 90.31 264 ARG A O 1
ATOM 2094 N N . ARG A 1 265 ? 1.235 -3.219 -14.489 1.00 90.88 265 ARG A N 1
ATOM 2095 C CA . ARG A 1 265 ? 2.157 -4.362 -14.580 1.00 90.88 265 ARG A CA 1
ATOM 2096 C C . ARG A 1 265 ? 1.548 -5.564 -15.284 1.00 90.88 265 ARG A C 1
ATOM 2098 O O . ARG A 1 265 ? 2.266 -6.354 -15.878 1.00 90.88 265 ARG A O 1
ATOM 2105 N N . VAL A 1 266 ? 0.225 -5.677 -15.226 1.00 86.19 266 VAL A N 1
ATOM 2106 C CA . VAL A 1 266 ? -0.541 -6.664 -15.985 1.00 86.19 266 VAL A CA 1
ATOM 2107 C C . VAL A 1 266 ? -1.171 -5.960 -17.182 1.00 86.19 266 VAL A C 1
ATOM 2109 O O . VAL A 1 266 ? -1.662 -4.829 -17.046 1.00 86.19 266 VAL A O 1
ATOM 2112 N N . GLY A 1 267 ? -1.111 -6.620 -18.341 1.00 80.94 267 GLY A N 1
ATOM 2113 C CA . GLY A 1 267 ? -1.715 -6.151 -19.587 1.00 80.94 267 GLY A CA 1
ATOM 2114 C C . GLY A 1 267 ? -3.236 -6.003 -19.497 1.00 80.94 267 GLY A C 1
ATOM 2115 O O . GLY A 1 267 ? -3.861 -6.376 -18.505 1.00 80.94 267 GLY A O 1
ATOM 2116 N N . GLU A 1 268 ? -3.827 -5.423 -20.539 1.00 81.19 268 GLU A N 1
ATOM 2117 C CA . GLU A 1 268 ? -5.280 -5.279 -20.636 1.00 81.19 268 GLU A CA 1
ATOM 2118 C C . GLU A 1 268 ? -5.945 -6.644 -20.834 1.00 81.19 268 GLU A C 1
ATOM 2120 O O . GLU A 1 268 ? -5.462 -7.487 -21.595 1.00 81.19 268 GLU A O 1
ATOM 2125 N N . ILE A 1 269 ? -7.074 -6.852 -20.155 1.00 80.62 269 ILE A N 1
ATOM 2126 C CA . ILE A 1 269 ? -7.920 -8.017 -20.393 1.00 80.62 269 ILE A CA 1
ATOM 2127 C C . ILE A 1 269 ? -8.666 -7.758 -21.699 1.00 80.62 269 ILE A C 1
ATOM 2129 O O . ILE A 1 269 ? -9.551 -6.907 -21.767 1.00 80.62 269 ILE A O 1
ATOM 2133 N N . VAL A 1 270 ? -8.296 -8.487 -22.747 1.00 86.00 270 VAL A N 1
ATOM 2134 C CA . VAL A 1 270 ? -8.923 -8.384 -24.066 1.00 86.00 270 VAL A CA 1
ATOM 2135 C 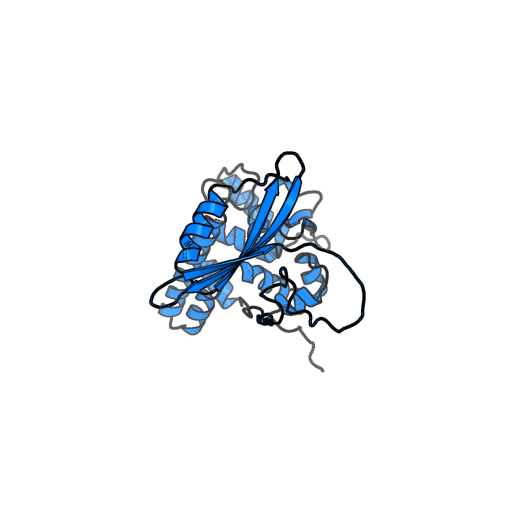C . VAL A 1 270 ? -9.774 -9.614 -24.343 1.00 86.00 270 VAL A C 1
ATOM 2137 O O . VAL A 1 270 ? -9.428 -10.731 -23.959 1.00 86.00 270 VAL A O 1
ATOM 2140 N N . LYS A 1 271 ? -10.908 -9.412 -25.018 1.00 85.38 271 LYS A N 1
ATOM 2141 C CA . LYS A 1 271 ? -11.725 -10.525 -25.509 1.00 85.38 271 LYS A CA 1
ATOM 2142 C C . LYS A 1 271 ? -11.041 -11.155 -26.726 1.00 85.38 271 LYS A C 1
ATOM 2144 O O . LYS A 1 271 ? -10.456 -10.417 -27.525 1.00 85.38 271 LYS A O 1
ATOM 2149 N N . PRO A 1 272 ? -11.116 -12.485 -26.896 1.00 88.06 272 PRO A N 1
ATOM 2150 C CA . PRO A 1 272 ? -10.666 -13.110 -28.129 1.00 88.06 272 PRO A CA 1
ATOM 2151 C C . PRO A 1 272 ? -11.497 -12.595 -29.311 1.00 88.06 272 PRO A C 1
ATOM 2153 O O . PRO A 1 272 ? -12.614 -12.100 -29.151 1.00 88.06 272 PRO A O 1
ATOM 2156 N N . THR A 1 273 ? -10.937 -12.692 -30.515 1.00 83.31 273 THR A N 1
ATOM 2157 C CA . THR A 1 273 ? -11.591 -12.228 -31.747 1.00 83.31 273 THR A CA 1
ATOM 2158 C C . THR A 1 273 ? -12.837 -13.041 -32.116 1.00 83.31 273 THR A C 1
ATOM 2160 O O . THR A 1 273 ? -13.628 -12.567 -32.933 1.00 83.31 273 THR A O 1
ATOM 2163 N N . LYS A 1 274 ? -13.014 -14.235 -31.530 1.00 65.88 274 LYS A N 1
ATOM 2164 C CA . LYS A 1 274 ? -14.183 -15.120 -31.626 1.00 65.88 274 LYS A CA 1
ATOM 2165 C C . LYS A 1 274 ? -14.362 -15.888 -30.322 1.00 65.88 274 LYS A C 1
ATOM 2167 O O . LYS A 1 274 ? -13.319 -16.238 -29.725 1.00 65.88 274 LYS A O 1
#

Secondary structure (DSSP, 8-state):
----BPPHHHHHHHHHHTTS-EEEEEEEE-TTT--EEEEEEEEEE-SS-EEEEEEE-------------TT--TT--TTTT-PPP-PPPP-----HHHHHHHHHHS-HHHHHHHHHHHHH---HHHHTT-BGGGEETTEEEEE-TTT--EEEEESEETTEE-HHHHHHHHHHHHHHHTT---SBSSB-TTSPBPPHHHHHHHHHHHHHHHHHHHHHTT-HHHHHHHHH--TTHHHHHHHHHS-HHHHHHHHT-SSHHHHHHHT--SPP------

InterPro domains:
  IPR002104 Integrase, catalytic domain [PF00589] (110-266)
  IPR011010 DNA breaking-rejoining enzyme, catalytic core [SSF56349] (68-266)
  IPR013762 Integrase-like, catalytic domain superfamily [G3DSA:1.10.443.10] (94-269)